Protein AF-A0A8X6S4G7-F1 (afdb_monomer)

Nearest PDB structures (foldseek):
  4ol8-assembly1_A  TM=7.071E-01  e=1.017E-16  Saccharomyces cerevisiae
  8r0s-assembly1_A  TM=6.940E-01  e=3.542E-16  Cauliflower mosaic virus
  7o0g-assembly1_A  TM=7.007E-01  e=1.367E-13  White-tufted-ear marmoset simian foamy virus
  7o0h-assembly1_A  TM=6.966E-01  e=3.201E-13  White-tufted-ear marmoset simian foamy virus
  7kse-assembly1_A  TM=6.256E-01  e=2.732E-10  Eastern chimpanzee simian foamy virus

Radius of gyration: 24.5 Å; Cα contacts (8 Å, |Δi|>4): 342; chains: 1; bounding box: 56×52×73 Å

Sequence (248 aa):
MCVDFRALNAVTKVPVFPMKDMQELIFIAGSAHWLTSIDLLKGYWQIKMDEESKPLTAFTTHNAVYQWKTMPFGLAGASGTFQREMNRILKSHSEYAQAYMDDVVIFSKTFEEHLELVLTELEKLGFSVRLDKCSFAAKKIKYLGHTIGGGKHGPDEDKILAIKRLIRPTTKKELKELLCEVTSLATPDANLPFQVHCDASDYGVGCCLTQQDTEGIYRPIAFASQNSMLRKRTGQASRKRPGQCYTG

Secondary structure (DSSP, 8-state):
-----HHHHHH-----PPPPPHHHHHHHHHT-SEEEEEEBTTGGGGSBPPTTTTGGG-EE-SS-EE--SB--TT-TTHHHHHHHHHHHHGGGGTTTEEEETTEEEEEESSHHHHHHHHHHHHHHH-S-B-GGG-EEEESSEEETTEEEETTEEEE-HHHHHHHHTPPPP-SHHHHHHHHHHH--PPPPPTTS-EEEEEEEETTEEEEEEEEE-TTS-EEEEEEEEEE--------------S------

Solvent-accessible surface area (backbone atoms only — not comparable to full-atom values): 15020 Å² total; per-residue (Å²): 140,88,66,89,37,66,73,57,41,75,74,51,85,61,75,89,58,89,74,79,58,68,65,59,54,48,52,61,51,7,58,21,46,31,33,26,40,44,34,42,50,64,48,55,58,73,41,71,42,54,78,86,56,21,70,78,53,49,48,77,55,102,86,51,76,47,58,44,68,30,37,61,80,68,49,77,44,44,62,42,54,48,37,51,53,50,51,62,70,36,58,89,40,58,90,40,34,50,70,57,70,56,43,33,41,39,39,29,79,48,71,71,62,39,52,54,53,52,54,53,45,59,69,67,64,78,63,62,66,34,70,93,72,37,44,74,81,28,51,62,47,78,53,98,72,24,34,30,25,67,62,38,68,43,69,30,64,67,60,53,47,52,59,73,66,55,73,82,61,89,45,76,66,53,44,52,56,48,56,74,74,66,68,78,62,43,83,83,57,91,90,54,72,77,44,76,53,71,51,76,53,100,60,28,40,40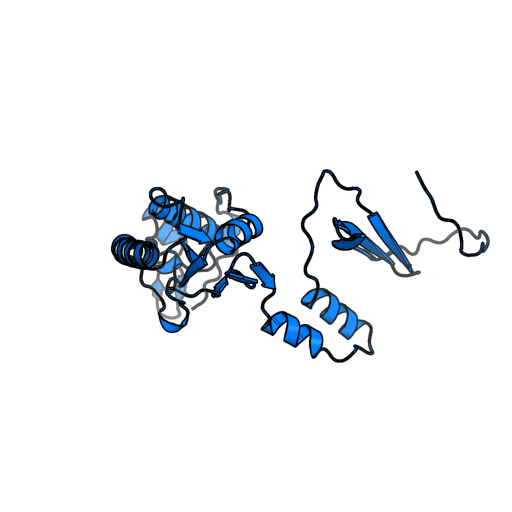,34,36,34,27,35,62,47,99,86,70,48,75,35,48,50,47,75,53,74,47,71,56,89,68,96,69,91,81,82,92,80,80,93,80,85,91,87,80,89,84,88,130

pLDDT: mean 75.44, std 15.95, range [28.52, 92.94]

Organism: Trichonephila clavipes (NCBI:txid2585209)

InterPro domains:
  IPR000477 Reverse transcriptase domain [PF00078] (2-148)
  IPR000477 Reverse transcriptase domain [PS50878] (1-148)
  IPR041577 Reverse transcriptase/retrotransposon-derived protein, RNase H-like domain [PF17919] (173-227)
  IPR043128 Reverse transcriptase/Diguanylate cyclase domain [G3DSA:3.30.70.270] (17-148)
  IPR043502 DNA/RNA polymerase superfamily [SSF56672] (1-227)
  IPR051320 Viral Replication and Maturation Polyprotein [PTHR33064] (1-180)

Foldseek 3Di:
DDDPCVVVQVPDDADDADAPDPVVVQQLQQQFQWKKKWFFDVQQQVAADDPVCFVVQWDDDPPDIDTRRTGDPPRPNRQRVSQVVVCVLCVVPVNAWDDRRRMIMGGHHDQVVQVVVVVVSVVSVPTHTDPVQIDGGDQWDQDPQWIGHPNDIGGPVVLVVVLVPDDDDPDPVSVVVSVVSNADADADDPVFDKDKDWDDDPFWIKIFIWTADPVRDTGTHDIDIDTPPDPDDDDDDDDDDDDDDDDD

Mean predicted aligned error: 15.62 Å

Structure (mmCIF, N/CA/C/O backbone):
data_AF-A0A8X6S4G7-F1
#
_entry.id   AF-A0A8X6S4G7-F1
#
loop_
_atom_site.group_PDB
_atom_site.id
_atom_site.type_symbol
_atom_site.label_atom_id
_atom_site.label_alt_id
_atom_site.label_comp_id
_atom_site.label_asym_id
_atom_site.label_entity_id
_atom_site.label_seq_id
_atom_site.pdbx_PDB_ins_code
_atom_site.Cartn_x
_atom_site.Cartn_y
_atom_site.Cartn_z
_atom_site.occupancy
_atom_site.B_iso_or_equiv
_atom_site.auth_seq_id
_atom_site.auth_comp_id
_atom_site.auth_asym_id
_atom_site.auth_atom_id
_atom_site.pdbx_PDB_model_num
ATOM 1 N N . MET A 1 1 ? 2.446 -11.699 -16.296 1.00 67.50 1 MET A N 1
ATOM 2 C CA . MET A 1 1 ? 3.811 -11.851 -16.841 1.00 67.50 1 MET A CA 1
ATOM 3 C C . MET A 1 1 ? 4.778 -11.399 -15.762 1.00 67.50 1 MET A C 1
ATOM 5 O O . MET A 1 1 ? 4.570 -10.316 -15.233 1.00 67.50 1 MET A O 1
ATOM 9 N N . CYS A 1 2 ? 5.742 -12.237 -15.384 1.00 76.62 2 CYS A N 1
ATOM 10 C CA . CYS A 1 2 ? 6.754 -11.924 -14.373 1.00 76.62 2 CYS A CA 1
ATOM 11 C C . CYS A 1 2 ? 8.115 -11.912 -15.073 1.00 76.62 2 CYS A C 1
ATOM 13 O O . CYS A 1 2 ? 8.442 -12.884 -15.752 1.00 76.62 2 CYS A O 1
ATOM 15 N N . VAL A 1 3 ? 8.852 -10.807 -14.969 1.00 85.19 3 VAL A N 1
ATOM 16 C CA . VAL A 1 3 ? 10.184 -10.650 -15.566 1.00 85.19 3 VAL A CA 1
ATOM 17 C C . VAL A 1 3 ? 11.213 -10.760 -14.447 1.00 85.19 3 VAL A C 1
ATOM 19 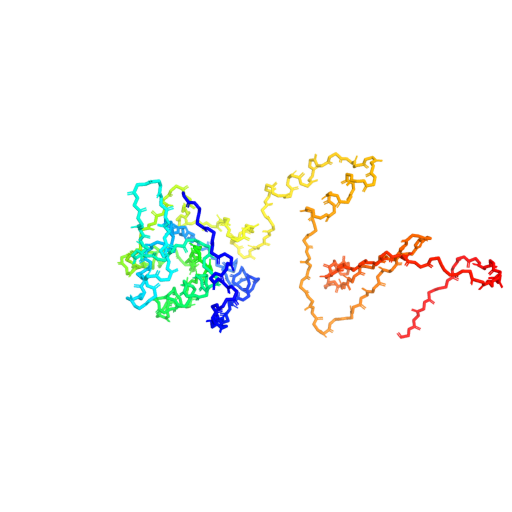O O . VAL A 1 3 ? 11.031 -10.180 -13.376 1.00 85.19 3 VAL A O 1
ATOM 22 N N . ASP A 1 4 ? 12.281 -11.521 -14.676 1.00 87.75 4 ASP A N 1
ATOM 23 C CA . ASP A 1 4 ? 13.338 -11.704 -13.685 1.00 87.75 4 ASP A CA 1
ATOM 24 C C . ASP A 1 4 ? 14.308 -10.517 -13.688 1.00 87.75 4 ASP A C 1
ATOM 26 O O . ASP A 1 4 ? 15.263 -10.466 -14.461 1.00 87.75 4 ASP A O 1
ATOM 30 N N . PHE A 1 5 ? 14.065 -9.560 -12.793 1.00 90.06 5 PHE A N 1
ATOM 31 C CA . PHE A 1 5 ? 14.923 -8.390 -12.612 1.00 90.06 5 PHE A CA 1
ATOM 32 C C . PHE A 1 5 ? 16.045 -8.595 -11.584 1.00 90.06 5 PHE A C 1
ATOM 34 O O . PHE A 1 5 ? 16.690 -7.621 -11.212 1.00 90.06 5 PHE A O 1
ATOM 41 N N . ARG A 1 6 ? 16.337 -9.818 -11.109 1.00 91.38 6 ARG A N 1
ATOM 42 C CA . ARG A 1 6 ? 17.358 -10.034 -10.057 1.00 91.38 6 ARG A CA 1
ATOM 43 C C . ARG A 1 6 ? 18.735 -9.478 -10.429 1.00 91.38 6 ARG A C 1
ATOM 45 O O . ARG A 1 6 ? 19.361 -8.816 -9.605 1.00 91.38 6 ARG A O 1
ATOM 52 N N . ALA A 1 7 ? 19.180 -9.701 -11.666 1.00 89.75 7 ALA A N 1
ATOM 53 C CA . ALA A 1 7 ? 20.464 -9.191 -12.154 1.00 89.75 7 ALA A CA 1
ATOM 54 C C . ALA A 1 7 ? 20.484 -7.655 -12.237 1.00 89.75 7 ALA A C 1
ATOM 56 O O . ALA A 1 7 ? 21.448 -7.025 -11.811 1.00 89.75 7 ALA A O 1
ATOM 57 N N . LEU A 1 8 ? 19.393 -7.051 -12.720 1.00 90.25 8 LEU A N 1
ATOM 58 C CA . LEU A 1 8 ? 19.242 -5.597 -12.782 1.00 90.25 8 LEU A CA 1
ATOM 59 C C . LEU A 1 8 ? 19.203 -4.981 -11.377 1.00 90.25 8 LEU A C 1
ATOM 61 O O . LEU A 1 8 ? 19.889 -3.999 -11.102 1.00 90.25 8 LEU A O 1
ATOM 65 N N . ASN A 1 9 ? 18.451 -5.586 -10.462 1.00 91.56 9 ASN A N 1
ATOM 66 C CA . ASN A 1 9 ? 18.321 -5.135 -9.081 1.00 91.56 9 ASN A CA 1
ATOM 67 C C . ASN A 1 9 ? 19.662 -5.148 -8.337 1.00 91.56 9 ASN A C 1
ATOM 69 O O . ASN A 1 9 ? 19.901 -4.256 -7.532 1.00 91.56 9 ASN A O 1
ATOM 73 N N . ALA A 1 10 ? 20.549 -6.105 -8.632 1.00 90.94 10 ALA A N 1
ATOM 74 C CA . ALA A 1 10 ? 21.867 -6.197 -8.001 1.00 90.94 10 ALA A CA 1
ATOM 75 C C . ALA A 1 10 ? 22.795 -5.015 -8.342 1.00 90.94 10 ALA A C 1
ATOM 77 O O . ALA A 1 10 ? 23.664 -4.670 -7.545 1.00 90.94 10 ALA A O 1
ATOM 78 N N . VAL A 1 11 ? 22.611 -4.390 -9.508 1.00 90.81 11 VAL A N 1
ATOM 79 C CA . VAL A 1 11 ? 23.405 -3.229 -9.953 1.00 90.81 11 VAL A CA 1
ATOM 80 C C . VAL A 1 11 ? 22.661 -1.900 -9.799 1.00 90.81 11 VAL A C 1
ATOM 82 O O . VAL A 1 11 ? 23.248 -0.831 -9.970 1.00 90.81 11 VAL A O 1
ATOM 85 N N . THR A 1 12 ? 21.368 -1.949 -9.471 1.00 88.75 12 THR A N 1
ATOM 86 C CA . THR A 1 12 ? 20.520 -0.764 -9.332 1.00 88.75 12 THR A CA 1
ATOM 87 C C . THR A 1 12 ? 20.813 -0.052 -8.018 1.00 88.75 12 THR A C 1
ATOM 89 O O . THR A 1 12 ? 20.696 -0.623 -6.935 1.00 88.75 12 THR A O 1
ATOM 92 N N . LYS A 1 13 ? 21.129 1.242 -8.099 1.00 87.00 13 LYS A N 1
ATOM 93 C CA . LYS A 1 13 ? 21.241 2.104 -6.919 1.00 87.00 13 LYS A CA 1
ATOM 94 C C . LYS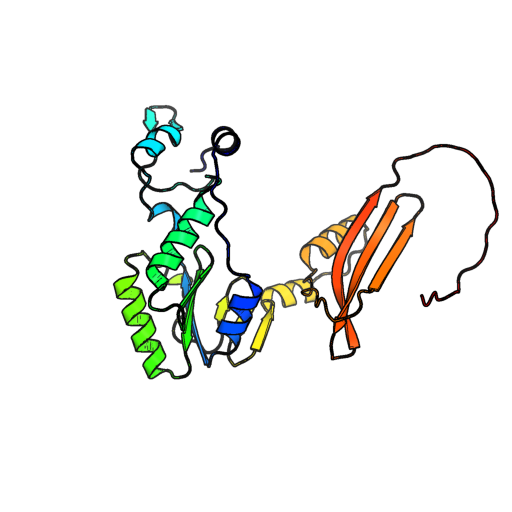 A 1 13 ? 19.845 2.520 -6.473 1.00 87.00 13 LYS A C 1
ATOM 96 O O . LYS A 1 13 ? 19.250 3.422 -7.057 1.00 87.00 13 LYS A O 1
ATOM 101 N N . VAL A 1 14 ? 19.319 1.850 -5.454 1.00 84.19 14 VAL A N 1
ATOM 102 C CA . VAL A 1 14 ? 17.991 2.161 -4.918 1.00 84.19 14 VAL A CA 1
ATOM 103 C C . VAL A 1 14 ? 18.097 3.332 -3.938 1.00 84.19 14 VAL A C 1
ATOM 105 O O . VAL A 1 14 ? 18.808 3.214 -2.938 1.00 84.19 14 VAL A O 1
ATOM 108 N N . PRO A 1 15 ? 17.417 4.465 -4.189 1.00 76.50 15 PRO A N 1
ATOM 109 C CA . PRO A 1 15 ? 17.359 5.539 -3.213 1.00 76.50 15 PRO A CA 1
ATOM 110 C C . PRO A 1 15 ? 16.575 5.070 -1.986 1.00 76.50 15 PRO A C 1
ATOM 112 O O . PRO A 1 15 ? 15.480 4.518 -2.107 1.00 76.50 15 PRO A O 1
ATOM 115 N N . VAL A 1 16 ? 17.129 5.311 -0.799 1.00 74.12 16 VAL A N 1
ATOM 116 C CA . VAL A 1 16 ? 16.430 5.034 0.457 1.00 74.12 16 VAL A CA 1
ATOM 117 C C . VAL A 1 16 ? 15.338 6.083 0.617 1.00 74.12 16 VAL A C 1
ATOM 119 O O . VAL A 1 16 ? 15.623 7.257 0.848 1.00 74.12 16 VAL A O 1
ATOM 122 N N . PHE A 1 17 ? 14.086 5.662 0.461 1.00 75.81 17 PHE A N 1
ATOM 123 C CA . PHE A 1 17 ? 12.937 6.497 0.771 1.00 75.81 17 PHE A CA 1
ATOM 124 C C . PHE A 1 17 ? 12.380 6.091 2.140 1.00 75.81 17 PHE A C 1
ATOM 126 O O . PHE A 1 17 ? 12.062 4.912 2.321 1.00 75.81 17 PHE A O 1
ATOM 133 N N . PRO A 1 18 ? 12.271 7.017 3.110 1.00 73.06 18 PRO A N 1
ATOM 134 C CA . PRO A 1 18 ? 11.715 6.695 4.414 1.00 73.06 18 PRO A CA 1
ATOM 135 C C . PRO A 1 18 ? 10.231 6.362 4.256 1.00 73.06 18 PRO A C 1
ATOM 137 O O . PRO A 1 18 ? 9.427 7.189 3.821 1.00 73.06 18 PRO A O 1
ATOM 140 N N . MET A 1 19 ? 9.874 5.128 4.590 1.00 71.62 19 MET A N 1
ATOM 141 C CA . MET A 1 19 ? 8.479 4.727 4.712 1.00 71.62 19 MET A CA 1
ATOM 142 C C . MET A 1 19 ? 7.985 5.127 6.097 1.00 71.62 19 MET A C 1
ATOM 144 O O . MET A 1 19 ? 8.726 5.020 7.074 1.00 71.62 19 MET A O 1
ATOM 148 N N . LYS A 1 20 ? 6.741 5.602 6.173 1.00 71.75 20 LYS A N 1
ATOM 149 C CA . LYS A 1 20 ? 6.089 5.822 7.464 1.00 71.75 20 LYS A CA 1
ATOM 150 C C . LYS A 1 20 ? 5.935 4.488 8.183 1.00 71.75 20 LYS A C 1
ATOM 152 O O . LYS A 1 20 ? 5.736 3.455 7.534 1.00 71.75 20 LYS A O 1
ATOM 157 N N . ASP A 1 21 ? 6.026 4.527 9.505 1.00 80.12 21 ASP A N 1
ATOM 158 C CA . ASP A 1 21 ? 5.800 3.339 10.308 1.00 80.12 21 ASP A CA 1
ATOM 159 C C . ASP A 1 21 ? 4.337 2.893 10.179 1.00 80.12 21 ASP A C 1
ATOM 161 O O . ASP A 1 21 ? 3.404 3.693 10.274 1.00 80.12 21 ASP A O 1
ATOM 165 N N . MET A 1 22 ? 4.136 1.601 9.920 1.00 80.19 22 MET A N 1
ATOM 166 C CA . MET A 1 22 ? 2.805 1.034 9.714 1.00 80.19 22 MET A CA 1
ATOM 167 C C . MET A 1 22 ? 1.916 1.215 10.951 1.00 80.19 22 MET A C 1
ATOM 169 O O . MET A 1 22 ? 0.721 1.474 10.806 1.00 80.19 22 MET A O 1
ATOM 173 N N . GLN A 1 23 ? 2.472 1.085 12.157 1.00 79.00 23 GLN A N 1
ATOM 174 C CA . GLN A 1 23 ? 1.697 1.210 13.385 1.00 79.00 23 GLN A CA 1
ATOM 175 C C . GLN A 1 23 ? 1.274 2.648 13.640 1.00 79.00 23 GLN A C 1
ATOM 177 O O . GLN A 1 23 ? 0.143 2.876 14.060 1.00 79.00 23 GLN A O 1
ATOM 182 N N . GLU A 1 24 ? 2.136 3.615 13.333 1.00 81.19 24 GLU A N 1
ATOM 183 C CA . GLU A 1 24 ? 1.789 5.033 13.419 1.00 81.19 24 GLU A CA 1
ATOM 184 C C . GLU A 1 24 ? 0.597 5.366 12.505 1.00 81.19 24 GLU A C 1
ATOM 186 O O . GLU A 1 24 ? -0.375 5.981 12.949 1.00 81.19 24 GLU A O 1
ATOM 191 N N . LEU A 1 25 ? 0.612 4.879 11.257 1.00 82.62 25 LEU A N 1
ATOM 192 C CA . LEU A 1 25 ? -0.506 5.046 10.318 1.00 82.62 25 LEU A CA 1
ATOM 193 C C . LEU A 1 25 ? -1.803 4.429 10.861 1.00 82.62 25 LEU A C 1
ATOM 195 O O . LEU A 1 25 ? -2.865 5.051 10.812 1.00 82.62 25 LEU A O 1
ATOM 199 N N . ILE A 1 26 ? -1.715 3.207 11.395 1.00 82.06 26 ILE A N 1
ATOM 200 C CA . ILE A 1 26 ? -2.848 2.490 11.995 1.00 82.06 26 ILE A CA 1
ATOM 201 C C . ILE A 1 26 ? -3.393 3.239 13.211 1.00 82.06 26 ILE A C 1
ATOM 203 O O . ILE A 1 26 ? -4.608 3.301 13.388 1.00 82.06 26 ILE A O 1
ATOM 207 N N . PHE A 1 27 ? -2.523 3.808 14.043 1.00 80.62 27 PHE A N 1
ATOM 208 C CA . PHE A 1 27 ? -2.912 4.541 15.241 1.00 80.62 27 PHE A CA 1
ATOM 209 C C . PHE A 1 27 ? -3.651 5.834 14.889 1.00 80.62 27 PHE A C 1
ATOM 211 O O . PHE A 1 27 ? -4.748 6.076 15.399 1.00 80.62 27 PHE A O 1
ATOM 218 N N . ILE A 1 28 ? -3.092 6.625 13.967 1.00 81.94 28 ILE A N 1
ATOM 219 C CA . ILE A 1 28 ? -3.702 7.877 13.509 1.00 81.94 28 ILE A CA 1
ATOM 220 C C . ILE A 1 28 ? -5.065 7.584 12.873 1.00 81.94 28 ILE A C 1
ATOM 222 O O . ILE A 1 28 ? -6.077 8.130 13.317 1.00 81.94 28 ILE A O 1
ATOM 226 N N . ALA A 1 29 ? -5.119 6.667 11.903 1.00 82.88 29 ALA A N 1
ATOM 227 C CA . ALA A 1 29 ? -6.365 6.318 11.225 1.00 82.88 29 ALA A CA 1
ATOM 228 C C . ALA A 1 29 ? -7.378 5.652 12.177 1.00 82.88 29 ALA A C 1
ATOM 230 O O . ALA A 1 29 ? -8.569 5.942 12.129 1.00 82.88 29 ALA A O 1
ATOM 231 N N . GLY A 1 30 ? -6.928 4.799 13.098 1.00 79.56 30 GLY A N 1
ATOM 232 C CA . GLY A 1 30 ? -7.791 4.101 14.055 1.00 79.56 30 GLY A CA 1
ATOM 233 C C . GLY A 1 30 ? -8.514 5.023 15.041 1.00 79.56 30 GLY A C 1
ATOM 234 O O . GLY A 1 30 ? -9.564 4.644 15.563 1.00 79.56 30 GLY A O 1
ATOM 235 N N . SER A 1 31 ? -7.994 6.234 15.271 1.00 76.75 31 SER A N 1
ATOM 236 C CA . SER A 1 31 ? -8.627 7.250 16.124 1.00 76.75 31 SER A CA 1
ATOM 237 C C . SER A 1 31 ? -9.844 7.932 15.480 1.00 76.75 31 SER A C 1
ATOM 239 O O . SER A 1 31 ? -10.651 8.551 16.179 1.00 76.75 31 SER A O 1
ATOM 241 N N . ALA A 1 32 ? -10.009 7.803 14.162 1.00 81.56 32 ALA A N 1
ATOM 242 C CA . ALA A 1 32 ? -11.067 8.468 13.417 1.00 81.56 32 ALA A CA 1
ATOM 243 C C . ALA A 1 32 ? -12.434 7.771 13.534 1.00 81.56 32 ALA A C 1
ATOM 245 O O . ALA A 1 32 ? -12.547 6.582 13.854 1.00 81.56 32 ALA A O 1
ATOM 246 N N . HIS A 1 33 ? -13.492 8.542 13.263 1.00 82.25 33 HIS A N 1
ATOM 247 C CA . HIS A 1 33 ? -14.879 8.068 13.307 1.00 82.25 33 HIS A CA 1
ATOM 248 C C . HIS A 1 33 ? -15.345 7.510 11.961 1.00 82.25 33 HIS A C 1
ATOM 250 O O . HIS A 1 33 ? -16.085 6.523 11.929 1.00 82.25 33 HIS A O 1
ATOM 256 N N . TRP A 1 34 ? -14.894 8.129 10.869 1.00 89.62 34 TRP A N 1
ATOM 257 C CA . TRP A 1 34 ? -15.207 7.726 9.506 1.00 89.62 34 TRP A CA 1
ATOM 258 C C . TRP A 1 34 ? -13.930 7.433 8.744 1.00 89.62 34 TRP A C 1
ATOM 260 O O . TRP A 1 34 ? -12.948 8.169 8.834 1.00 89.62 34 TRP A O 1
ATOM 270 N N . LEU A 1 35 ? -13.951 6.314 8.030 1.00 91.06 35 LEU A N 1
ATOM 271 C CA . LEU A 1 35 ? -12.800 5.756 7.351 1.00 91.06 35 LEU A CA 1
ATOM 272 C C . LEU A 1 35 ? -13.156 5.383 5.921 1.00 91.06 35 LEU A C 1
ATOM 274 O O . LEU A 1 35 ? -14.251 4.908 5.608 1.00 91.06 35 LEU A O 1
ATOM 278 N N . THR A 1 36 ? -12.202 5.583 5.026 1.00 91.88 36 THR A N 1
ATOM 279 C CA . THR A 1 36 ? -12.267 5.102 3.654 1.00 91.88 36 THR A CA 1
ATOM 280 C C . THR A 1 36 ? -10.931 4.523 3.260 1.00 91.88 36 THR A C 1
ATOM 282 O O . THR A 1 36 ? -9.906 5.170 3.428 1.00 91.88 36 THR A O 1
ATOM 285 N N . SER A 1 37 ? -10.957 3.294 2.760 1.00 90.69 37 SER A N 1
ATOM 286 C CA . SER A 1 37 ? -9.802 2.632 2.169 1.00 90.69 37 SER A CA 1
ATOM 287 C C . SER A 1 37 ? -9.999 2.580 0.663 1.00 90.69 37 SER A C 1
ATOM 289 O O . SER A 1 37 ? -11.054 2.162 0.178 1.00 90.69 37 SER A O 1
ATOM 291 N N . ILE A 1 38 ? -8.972 3.024 -0.050 1.00 89.12 38 ILE A N 1
ATOM 292 C CA . ILE A 1 38 ? -8.891 3.047 -1.501 1.00 89.12 38 ILE A CA 1
ATOM 293 C C . ILE A 1 38 ? -7.734 2.127 -1.903 1.00 89.12 38 ILE A C 1
ATOM 295 O O . ILE A 1 38 ? -6.588 2.376 -1.535 1.00 89.12 38 ILE A O 1
ATOM 299 N N . ASP A 1 39 ? -8.047 1.078 -2.665 1.00 86.38 39 ASP A N 1
ATOM 300 C CA . ASP A 1 39 ? -7.072 0.169 -3.286 1.00 86.38 39 ASP A CA 1
ATOM 301 C C . ASP A 1 39 ? -6.797 0.645 -4.715 1.00 86.38 39 ASP A C 1
ATOM 303 O O . ASP A 1 39 ? -7.710 0.752 -5.545 1.00 86.38 39 ASP A O 1
ATOM 307 N N . LEU A 1 40 ? -5.537 0.945 -5.023 1.00 82.50 40 LEU A N 1
ATOM 308 C CA . LEU A 1 40 ? -5.143 1.369 -6.364 1.00 82.50 40 LEU A CA 1
ATOM 309 C C . LEU A 1 40 ? -5.025 0.164 -7.311 1.00 82.50 40 LEU A C 1
ATOM 311 O O . LEU A 1 40 ? -4.377 -0.850 -7.034 1.00 82.50 40 LEU A O 1
ATOM 315 N N . LEU A 1 41 ? -5.615 0.272 -8.504 1.00 78.06 41 LEU A N 1
ATOM 316 C CA . LEU A 1 41 ? -5.553 -0.793 -9.497 1.00 78.06 41 LEU A CA 1
ATOM 317 C C . LEU A 1 41 ? -4.159 -0.834 -10.134 1.00 78.06 41 LEU A C 1
ATOM 319 O O . LEU A 1 41 ? -3.816 0.020 -10.947 1.00 78.06 41 LEU A O 1
ATOM 323 N N . LYS A 1 42 ? -3.370 -1.871 -9.824 1.00 72.62 42 LYS A N 1
ATOM 324 C CA . LYS A 1 42 ? -2.023 -2.066 -10.397 1.00 72.62 42 LYS A CA 1
ATOM 325 C C . LYS A 1 42 ? -1.160 -0.798 -10.249 1.00 72.62 42 LYS A C 1
ATOM 327 O O . LYS A 1 42 ? -0.618 -0.324 -11.246 1.00 72.62 42 LYS A O 1
ATOM 332 N N . GLY A 1 43 ? -1.063 -0.251 -9.032 1.00 72.06 43 GLY A N 1
ATOM 333 C CA . GLY A 1 43 ? -0.490 1.074 -8.754 1.00 72.06 43 GLY A CA 1
ATOM 334 C C . GLY A 1 43 ? 0.821 1.356 -9.490 1.00 72.06 43 GLY A C 1
ATOM 335 O O . GLY A 1 43 ? 0.920 2.338 -10.227 1.00 72.06 43 GLY A O 1
ATOM 336 N N . TYR A 1 44 ? 1.783 0.433 -9.428 1.00 78.81 44 TYR A N 1
ATOM 337 C CA . TYR A 1 44 ? 3.069 0.562 -10.128 1.00 78.81 44 TYR A CA 1
ATOM 338 C C . TYR A 1 44 ? 2.943 0.866 -11.631 1.00 78.81 44 TYR A C 1
ATOM 340 O O . TYR A 1 44 ? 3.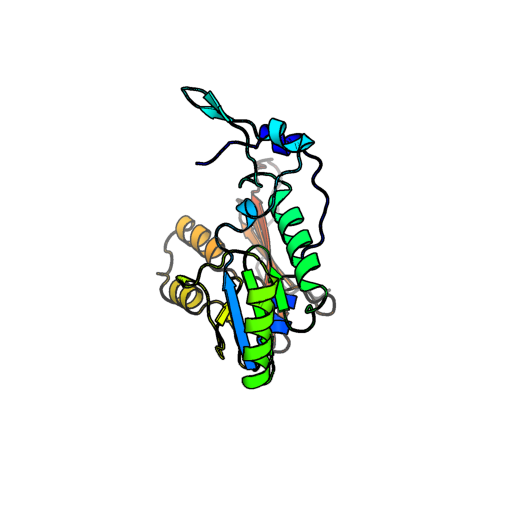669 1.708 -12.154 1.00 78.81 44 TYR A O 1
ATOM 348 N N . TRP A 1 45 ? 1.985 0.255 -12.335 1.00 82.81 45 TRP A N 1
ATOM 349 C CA . TRP A 1 45 ? 1.823 0.427 -13.785 1.00 82.81 45 TRP A CA 1
ATOM 350 C C . TRP A 1 45 ? 1.289 1.802 -14.181 1.00 82.81 45 TRP A C 1
ATOM 352 O O . TRP A 1 45 ? 1.260 2.112 -15.371 1.00 82.81 45 TRP A O 1
ATOM 362 N N . GLN A 1 46 ? 0.854 2.610 -13.219 1.00 81.19 46 GLN A N 1
ATOM 363 C CA . GLN A 1 46 ? 0.360 3.961 -13.462 1.00 81.19 46 GLN A CA 1
ATOM 364 C C . GLN A 1 46 ? 1.502 4.992 -13.454 1.00 81.19 46 GLN A C 1
ATOM 366 O O . GLN A 1 46 ? 1.368 6.072 -14.028 1.00 81.19 46 GLN A O 1
ATOM 371 N N . ILE A 1 47 ? 2.664 4.640 -12.889 1.00 85.75 47 ILE A N 1
ATOM 372 C CA . ILE A 1 47 ? 3.861 5.484 -12.909 1.00 85.75 47 ILE A CA 1
ATOM 373 C C . ILE A 1 47 ? 4.638 5.238 -14.204 1.00 85.75 47 ILE A C 1
ATOM 375 O O . ILE A 1 47 ? 5.025 4.110 -14.523 1.00 85.75 47 ILE A O 1
ATOM 379 N N . LYS A 1 48 ? 4.875 6.308 -14.967 1.00 89.31 48 LYS A N 1
ATOM 380 C CA . LYS A 1 48 ? 5.675 6.254 -16.197 1.00 89.31 48 LYS A CA 1
ATOM 381 C C . LYS A 1 48 ? 7.134 5.948 -15.869 1.00 89.31 48 LYS A C 1
ATOM 383 O O . LYS A 1 48 ? 7.691 6.508 -14.930 1.00 89.31 48 LYS A O 1
ATOM 388 N N . MET A 1 49 ? 7.745 5.079 -16.671 1.00 91.44 49 MET A N 1
ATOM 389 C CA . MET A 1 49 ? 9.186 4.861 -16.602 1.00 91.44 49 MET A CA 1
ATOM 390 C C . MET A 1 49 ? 9.914 6.068 -17.178 1.00 91.44 49 MET A C 1
ATOM 392 O O . MET A 1 49 ? 9.525 6.588 -18.226 1.00 91.44 49 MET A O 1
ATOM 396 N N . ASP A 1 50 ? 10.989 6.453 -16.503 1.00 90.19 50 ASP A N 1
ATOM 397 C CA . ASP A 1 50 ? 11.971 7.394 -17.021 1.00 90.19 50 ASP A CA 1
ATOM 398 C C . ASP A 1 50 ? 12.548 6.901 -18.362 1.00 90.19 50 ASP A C 1
ATOM 400 O O . ASP A 1 50 ? 12.821 5.707 -18.508 1.00 90.19 50 ASP A O 1
ATOM 404 N N . GLU A 1 51 ? 12.700 7.800 -19.341 1.00 90.81 51 GLU A N 1
ATOM 405 C CA . GLU A 1 51 ? 13.063 7.447 -20.724 1.00 90.81 51 GLU A CA 1
ATOM 406 C C . GLU A 1 51 ? 14.421 6.737 -20.815 1.00 90.81 51 GLU A C 1
ATOM 408 O O . GLU A 1 51 ? 14.545 5.769 -21.567 1.00 90.81 51 GLU A O 1
ATOM 413 N N . GLU A 1 52 ? 15.405 7.152 -20.012 1.00 91.62 52 GLU A N 1
ATOM 414 C CA . GLU A 1 52 ? 16.740 6.538 -19.982 1.00 91.62 52 GLU A CA 1
ATOM 415 C C . GLU A 1 52 ? 16.714 5.157 -19.320 1.00 91.62 52 GLU A C 1
ATOM 417 O O . GLU A 1 52 ? 17.497 4.267 -19.657 1.00 91.62 52 GLU A O 1
ATOM 422 N N . SER A 1 53 ? 15.767 4.949 -18.405 1.00 89.88 53 SER A N 1
ATOM 423 C CA . S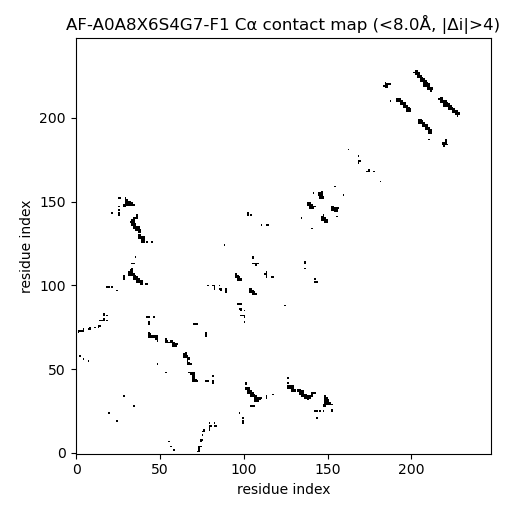ER A 1 53 ? 15.607 3.703 -17.659 1.00 89.88 53 S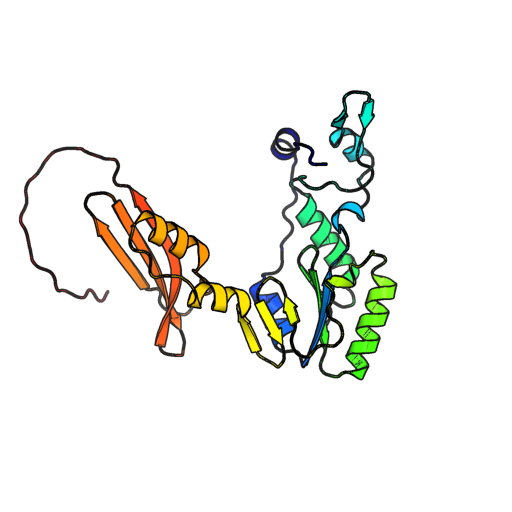ER A CA 1
ATOM 424 C C . SER A 1 53 ? 14.759 2.652 -18.390 1.00 89.88 53 SER A C 1
ATOM 426 O O . SER A 1 53 ? 14.805 1.473 -18.031 1.00 89.88 53 SER A O 1
ATOM 428 N N . LYS A 1 54 ? 13.990 3.020 -19.428 1.00 92.75 54 LYS A N 1
ATOM 429 C CA . LYS A 1 54 ? 13.144 2.067 -20.179 1.00 92.75 54 LYS A CA 1
ATOM 430 C C . LYS A 1 54 ? 13.931 0.910 -20.804 1.00 92.75 54 LYS A C 1
ATOM 432 O O . LYS A 1 54 ? 13.500 -0.229 -20.603 1.00 92.75 54 LYS A O 1
ATOM 437 N N . PRO A 1 55 ? 15.064 1.123 -21.503 1.00 92.06 55 PRO A N 1
ATOM 438 C CA . PRO A 1 55 ? 15.813 0.029 -22.125 1.00 92.06 55 PRO A CA 1
ATOM 439 C C . PRO A 1 55 ? 16.349 -0.987 -21.108 1.00 92.06 55 PRO A C 1
ATOM 441 O O . PRO A 1 55 ? 16.460 -2.167 -21.423 1.00 92.06 55 PRO A O 1
ATOM 444 N N . LEU A 1 56 ? 16.613 -0.562 -19.866 1.00 90.31 56 LEU A N 1
ATOM 445 C CA . LEU A 1 56 ? 17.058 -1.451 -18.785 1.00 90.31 56 LEU A CA 1
ATOM 446 C C . LEU A 1 56 ? 15.974 -2.452 -18.371 1.00 90.31 56 LEU A C 1
ATOM 448 O O . LEU A 1 56 ? 16.277 -3.523 -17.855 1.00 90.31 56 LEU A O 1
ATOM 452 N N . THR A 1 57 ? 14.708 -2.119 -18.621 1.00 91.88 57 THR A N 1
ATOM 453 C CA . THR A 1 57 ? 13.564 -2.998 -18.347 1.00 91.88 57 THR A CA 1
ATOM 454 C C . THR A 1 57 ? 13.217 -3.917 -19.519 1.00 91.88 57 THR A C 1
ATOM 456 O O . THR A 1 57 ? 12.152 -4.540 -19.515 1.00 91.88 57 THR A O 1
ATOM 459 N N . ALA A 1 58 ? 14.073 -3.989 -20.542 1.00 91.81 58 ALA A N 1
ATOM 460 C CA . ALA A 1 58 ? 13.826 -4.826 -21.703 1.00 91.81 58 ALA A CA 1
ATOM 461 C C . ALA A 1 58 ? 13.757 -6.315 -21.330 1.00 91.81 58 ALA A C 1
ATOM 463 O O . ALA A 1 58 ? 14.530 -6.818 -20.516 1.00 91.81 58 ALA A O 1
ATOM 464 N N . PHE A 1 59 ? 12.827 -7.031 -21.951 1.00 90.88 59 PHE A N 1
ATOM 465 C CA . PHE A 1 59 ? 12.664 -8.469 -21.816 1.00 90.88 59 PHE A CA 1
ATOM 466 C C . PHE A 1 59 ? 12.417 -9.104 -23.180 1.00 90.88 59 PHE A C 1
ATOM 468 O O . PHE A 1 59 ? 11.751 -8.542 -24.054 1.00 90.88 59 PHE A O 1
ATOM 475 N N . THR A 1 60 ? 12.947 -10.309 -23.352 1.00 91.00 60 THR A N 1
ATOM 476 C CA . THR A 1 60 ? 12.831 -11.067 -24.596 1.00 91.00 60 THR A CA 1
ATOM 477 C C . THR A 1 60 ? 11.691 -12.068 -24.495 1.00 91.00 60 THR A C 1
ATOM 479 O O . THR A 1 60 ? 11.539 -12.779 -23.503 1.00 91.00 60 THR A O 1
ATOM 482 N N . THR A 1 61 ? 10.887 -12.134 -25.545 1.00 89.25 61 THR A N 1
ATOM 483 C CA . THR A 1 61 ? 9.894 -13.184 -25.782 1.00 89.25 61 THR A CA 1
ATOM 484 C C . THR A 1 61 ? 10.347 -14.040 -26.966 1.00 89.25 61 THR A C 1
ATOM 486 O O . THR A 1 61 ? 11.295 -13.683 -27.659 1.00 89.25 61 THR A O 1
ATOM 489 N N . HIS A 1 62 ? 9.657 -15.150 -27.237 1.00 89.75 62 HIS A N 1
ATOM 490 C CA . HIS A 1 62 ? 9.977 -16.053 -28.352 1.00 89.75 62 HIS A CA 1
ATOM 491 C C . HIS A 1 62 ? 10.033 -15.369 -29.734 1.00 89.75 62 HIS A C 1
ATOM 493 O O . HIS A 1 62 ? 10.729 -15.870 -30.609 1.00 89.75 62 HIS A O 1
ATOM 499 N N . ASN A 1 63 ? 9.357 -14.224 -29.914 1.00 90.38 63 ASN A N 1
ATOM 500 C CA . ASN A 1 63 ? 9.254 -13.543 -31.210 1.00 90.38 63 ASN A CA 1
ATOM 501 C C . ASN A 1 63 ? 9.801 -12.106 -31.236 1.00 90.38 63 ASN A C 1
ATOM 503 O O . ASN A 1 63 ? 9.960 -11.552 -32.320 1.00 90.38 63 ASN A O 1
ATOM 507 N N . ALA A 1 64 ? 10.042 -11.466 -30.086 1.00 92.25 64 ALA A N 1
ATOM 508 C CA . ALA A 1 64 ? 10.470 -10.064 -30.038 1.00 92.25 64 ALA A CA 1
ATOM 509 C C . ALA A 1 64 ? 11.034 -9.653 -28.671 1.00 92.25 64 ALA A C 1
ATOM 511 O O . ALA A 1 64 ? 10.756 -10.288 -27.648 1.00 92.25 64 ALA A O 1
ATOM 512 N N . VAL A 1 65 ? 11.774 -8.542 -28.656 1.00 92.31 65 VAL A N 1
ATOM 513 C CA . VAL A 1 65 ? 12.206 -7.840 -27.441 1.00 92.31 65 VAL A CA 1
ATOM 514 C C . VAL A 1 65 ? 11.252 -6.681 -27.175 1.00 92.31 65 VAL A C 1
ATOM 516 O O . VAL A 1 65 ? 10.973 -5.878 -28.064 1.00 92.31 65 VAL A O 1
ATOM 519 N N . TYR A 1 66 ? 10.760 -6.593 -25.946 1.00 92.94 66 TYR A N 1
ATOM 520 C CA . TYR A 1 66 ? 9.874 -5.530 -25.487 1.00 92.94 66 TYR A CA 1
ATOM 521 C C . TYR A 1 66 ? 10.513 -4.797 -24.317 1.00 92.94 66 TYR A C 1
ATOM 523 O O . TYR A 1 66 ? 11.308 -5.372 -23.587 1.00 92.94 66 TYR A O 1
ATOM 531 N N . GLN A 1 67 ? 10.131 -3.543 -24.103 1.00 92.38 67 GLN A N 1
ATOM 532 C CA . GLN A 1 67 ? 10.531 -2.759 -22.935 1.00 92.38 67 GLN A CA 1
ATOM 533 C C . GLN A 1 67 ? 9.300 -2.182 -22.245 1.00 92.38 67 GLN A C 1
ATOM 535 O O . GLN A 1 67 ? 8.276 -1.925 -22.890 1.00 92.38 67 GLN A O 1
ATOM 540 N N . TRP A 1 68 ? 9.394 -1.950 -20.939 1.00 92.44 68 TRP A N 1
ATOM 541 C CA . TRP A 1 68 ? 8.289 -1.374 -20.190 1.00 92.44 68 TRP A CA 1
ATOM 542 C C . TRP A 1 68 ? 8.203 0.140 -20.402 1.00 92.44 68 TRP A C 1
ATOM 544 O O . TRP A 1 68 ? 9.200 0.856 -20.380 1.00 92.44 68 TRP A O 1
ATOM 554 N N . LYS A 1 69 ? 6.981 0.642 -20.612 1.00 91.75 69 LYS A N 1
ATOM 555 C CA . LYS A 1 69 ? 6.689 2.089 -20.671 1.00 91.75 69 LYS A CA 1
ATOM 556 C C . LYS A 1 69 ? 6.311 2.663 -19.303 1.00 91.75 69 LYS A C 1
ATOM 558 O O . LYS A 1 69 ? 6.438 3.864 -19.081 1.00 91.75 69 LYS A O 1
ATOM 563 N N . THR A 1 70 ? 5.837 1.804 -18.412 1.00 90.88 70 THR A N 1
ATOM 564 C CA . THR A 1 70 ? 5.411 2.114 -17.048 1.00 90.88 70 THR A CA 1
ATOM 565 C C . THR A 1 70 ? 6.067 1.143 -16.085 1.00 90.88 70 THR A C 1
ATOM 567 O O . THR A 1 70 ? 6.568 0.106 -16.512 1.00 90.88 70 THR A O 1
ATOM 570 N N . MET A 1 71 ? 6.146 1.502 -14.810 1.00 90.50 71 MET A N 1
ATOM 571 C CA . MET A 1 71 ? 6.997 0.806 -13.855 1.00 90.50 71 MET A CA 1
ATOM 572 C C . MET A 1 71 ? 6.524 -0.642 -13.624 1.00 90.50 71 MET A C 1
ATOM 574 O O . MET A 1 71 ? 5.418 -0.854 -13.116 1.00 90.50 71 MET A O 1
ATOM 578 N N . PRO A 1 72 ? 7.324 -1.661 -14.000 1.00 89.69 72 PRO A N 1
ATOM 579 C CA . PRO A 1 72 ? 6.950 -3.051 -13.800 1.00 89.69 72 PRO A CA 1
ATOM 580 C C . PRO A 1 72 ? 7.152 -3.496 -12.352 1.00 89.69 72 PRO A C 1
ATOM 582 O O . PRO A 1 72 ? 7.981 -2.969 -11.609 1.00 89.69 72 PRO A O 1
ATOM 585 N N . PHE A 1 73 ? 6.428 -4.549 -11.980 1.00 85.81 73 PHE A N 1
ATOM 586 C CA . PHE A 1 73 ? 6.681 -5.263 -10.733 1.00 85.81 73 PHE A CA 1
ATOM 587 C C . PHE A 1 73 ? 8.061 -5.929 -10.759 1.00 85.81 73 PHE A C 1
ATOM 589 O O . PHE A 1 73 ? 8.505 -6.416 -11.799 1.00 85.81 73 PHE A O 1
ATOM 596 N N . GLY A 1 74 ? 8.704 -6.001 -9.592 1.00 86.38 74 GLY A N 1
ATOM 597 C CA . GLY A 1 74 ? 9.973 -6.707 -9.402 1.00 86.38 74 GLY A CA 1
ATOM 598 C C . GLY A 1 74 ? 11.221 -5.828 -9.471 1.00 86.38 74 GLY A C 1
ATOM 599 O O . GLY A 1 74 ? 12.300 -6.330 -9.168 1.00 86.38 74 GLY A O 1
ATOM 600 N N . LEU A 1 75 ? 11.106 -4.538 -9.805 1.00 89.31 75 LEU A N 1
ATOM 601 C CA . LEU A 1 75 ? 12.221 -3.594 -9.673 1.00 89.31 75 LEU A CA 1
ATOM 602 C C . LEU A 1 75 ? 12.452 -3.234 -8.201 1.00 89.31 75 LEU A C 1
ATOM 604 O O . LEU A 1 75 ? 11.513 -2.881 -7.490 1.00 89.31 75 LEU A O 1
ATOM 608 N N . ALA A 1 76 ? 13.709 -3.254 -7.757 1.00 86.12 76 ALA A N 1
ATOM 609 C CA . ALA A 1 76 ? 14.067 -3.020 -6.357 1.00 86.12 76 ALA A CA 1
ATOM 610 C C . ALA A 1 76 ? 13.684 -1.618 -5.840 1.00 86.12 76 ALA A C 1
ATOM 612 O O . ALA A 1 76 ? 13.404 -1.456 -4.657 1.00 86.12 76 ALA A O 1
ATOM 613 N N . GLY A 1 77 ? 13.636 -0.609 -6.716 1.00 85.00 77 GLY A N 1
ATOM 614 C CA . GLY A 1 77 ? 13.236 0.758 -6.358 1.00 85.00 77 GLY A CA 1
ATOM 615 C C . GLY A 1 77 ? 11.740 1.053 -6.471 1.00 85.00 77 GLY A C 1
ATOM 616 O O . GLY A 1 77 ? 11.323 2.154 -6.115 1.00 85.00 77 GLY A O 1
ATOM 617 N N . ALA A 1 78 ? 10.925 0.107 -6.949 1.00 86.25 78 ALA A N 1
ATOM 618 C CA . ALA A 1 78 ? 9.553 0.402 -7.350 1.00 86.25 78 ALA A CA 1
ATOM 619 C C . ALA A 1 78 ? 8.684 0.923 -6.198 1.00 86.25 78 ALA A C 1
ATOM 621 O O . ALA A 1 78 ? 8.030 1.953 -6.338 1.00 86.25 78 ALA A O 1
ATOM 622 N N . SER A 1 79 ? 8.703 0.249 -5.044 1.00 83.19 79 SER A N 1
ATOM 623 C CA . SER A 1 79 ? 7.887 0.623 -3.877 1.00 83.19 79 SER A CA 1
ATOM 624 C C . SER A 1 79 ? 8.297 1.969 -3.286 1.00 83.19 79 SER A C 1
ATOM 626 O O . SER A 1 79 ? 7.435 2.767 -2.931 1.00 83.19 79 SER A O 1
ATOM 628 N N . GLY A 1 80 ? 9.600 2.266 -3.250 1.00 86.31 80 GLY A N 1
ATOM 629 C CA . GLY A 1 80 ? 10.102 3.557 -2.775 1.00 86.31 80 GLY A CA 1
ATOM 630 C C . GLY A 1 80 ? 9.701 4.710 -3.697 1.00 86.31 80 GLY A C 1
ATOM 631 O O . GLY A 1 80 ? 9.226 5.744 -3.230 1.00 86.31 80 GLY A O 1
ATOM 632 N N . THR A 1 81 ? 9.832 4.524 -5.015 1.00 87.12 81 THR A N 1
ATOM 633 C CA . THR A 1 81 ? 9.371 5.509 -6.004 1.00 87.12 81 THR A CA 1
ATOM 634 C C . THR A 1 81 ? 7.861 5.705 -5.931 1.00 87.12 81 THR A C 1
ATOM 636 O O . THR A 1 81 ? 7.406 6.846 -5.931 1.00 87.12 81 THR A O 1
ATOM 639 N N . PHE A 1 82 ? 7.093 4.621 -5.804 1.00 85.56 82 PHE A N 1
ATOM 640 C CA . PHE A 1 82 ? 5.641 4.691 -5.675 1.00 85.56 82 PHE A CA 1
ATOM 641 C C . PHE A 1 82 ? 5.216 5.483 -4.435 1.00 85.56 82 PHE A C 1
ATOM 643 O O . PHE A 1 82 ? 4.472 6.455 -4.545 1.00 85.56 82 PHE A O 1
ATOM 650 N N . GLN A 1 83 ? 5.773 5.143 -3.269 1.00 85.50 83 GLN A N 1
ATOM 651 C CA . GLN A 1 83 ? 5.489 5.848 -2.020 1.00 85.50 83 GLN A CA 1
ATOM 652 C C . GLN A 1 83 ? 5.850 7.337 -2.103 1.00 85.50 83 GLN A C 1
ATOM 654 O O . GLN A 1 83 ? 5.125 8.180 -1.575 1.00 85.50 83 GLN A O 1
ATOM 659 N N . ARG A 1 84 ? 6.954 7.684 -2.775 1.00 86.25 84 ARG A N 1
ATOM 660 C CA . ARG A 1 84 ? 7.359 9.080 -2.968 1.00 86.25 84 ARG A CA 1
ATOM 661 C C . ARG A 1 84 ? 6.338 9.867 -3.783 1.00 86.25 84 ARG A C 1
ATOM 663 O O . ARG A 1 84 ? 5.997 10.981 -3.389 1.00 86.25 84 ARG A O 1
ATOM 670 N N . GLU A 1 85 ? 5.864 9.315 -4.897 1.00 85.88 85 GLU A N 1
ATOM 671 C CA . GLU A 1 85 ? 4.861 9.994 -5.724 1.00 85.88 85 GLU A CA 1
ATOM 672 C C . GLU A 1 85 ? 3.516 10.101 -4.995 1.00 85.88 85 GLU A C 1
ATOM 674 O O . GLU A 1 85 ? 2.915 11.174 -4.992 1.00 85.88 85 GLU A O 1
ATOM 679 N N . MET A 1 86 ? 3.098 9.058 -4.270 1.00 84.50 86 MET A N 1
ATOM 680 C CA . MET A 1 86 ? 1.898 9.117 -3.428 1.00 84.50 86 MET A CA 1
ATOM 681 C C . MET A 1 86 ? 2.010 10.193 -2.345 1.00 84.50 86 MET A C 1
ATOM 683 O O . MET A 1 86 ? 1.103 11.005 -2.181 1.00 84.50 86 MET A O 1
ATOM 687 N N . ASN A 1 87 ? 3.151 10.280 -1.658 1.00 85.19 87 ASN A N 1
ATOM 688 C CA . ASN A 1 87 ? 3.394 11.329 -0.667 1.00 85.19 87 ASN A CA 1
ATOM 689 C C . ASN A 1 87 ? 3.405 12.729 -1.290 1.00 85.19 87 ASN A C 1
ATOM 691 O O . ASN A 1 87 ? 3.045 13.692 -0.619 1.00 85.19 87 ASN A O 1
ATOM 695 N N . ARG A 1 88 ? 3.830 12.866 -2.552 1.00 85.25 88 ARG A N 1
ATOM 696 C CA . ARG A 1 88 ? 3.813 14.143 -3.273 1.00 85.25 88 ARG A CA 1
ATOM 697 C C . ARG A 1 88 ? 2.387 14.587 -3.592 1.00 85.25 88 ARG A C 1
ATOM 699 O O . ARG A 1 88 ? 2.093 15.766 -3.425 1.00 85.25 88 ARG A O 1
ATOM 706 N N . ILE A 1 89 ? 1.536 13.660 -4.026 1.00 82.62 89 ILE A N 1
ATOM 707 C CA . ILE A 1 89 ? 0.131 13.921 -4.369 1.00 82.62 89 ILE A CA 1
ATOM 708 C C . ILE A 1 89 ? -0.677 14.219 -3.102 1.00 82.62 89 ILE A C 1
ATOM 710 O O . ILE A 1 89 ? -1.368 15.229 -3.040 1.00 82.62 89 ILE A O 1
ATOM 714 N N . LEU A 1 90 ? -0.477 13.427 -2.046 1.00 83.06 90 LEU A N 1
ATOM 715 C CA . LEU A 1 90 ? -1.158 13.588 -0.757 1.00 83.06 90 LEU A CA 1
ATOM 716 C C . LEU A 1 90 ? -0.561 14.682 0.137 1.00 83.06 90 LEU A C 1
ATOM 718 O O . LEU A 1 90 ? -1.048 14.904 1.244 1.00 83.06 90 LEU A O 1
ATOM 722 N N . LYS A 1 91 ? 0.488 15.388 -0.304 1.00 83.62 91 LYS A N 1
ATOM 723 C CA . LYS A 1 91 ? 1.193 16.378 0.525 1.00 83.62 91 LYS A CA 1
ATOM 724 C C . LYS A 1 91 ? 0.270 17.492 1.026 1.00 83.62 91 LYS A C 1
ATOM 726 O O . LYS A 1 91 ? 0.448 17.963 2.142 1.00 83.62 91 LYS A O 1
ATOM 731 N N . SER A 1 92 ? -0.697 17.921 0.215 1.00 82.19 92 SER A N 1
ATOM 732 C CA . SER A 1 92 ? -1.667 18.961 0.587 1.00 82.19 92 SER A CA 1
ATOM 733 C C . SER A 1 92 ? -2.748 18.480 1.554 1.00 82.19 92 SER A C 1
ATOM 735 O O . SER A 1 92 ? -3.458 19.303 2.118 1.00 82.19 92 SER A O 1
ATOM 737 N N . HIS A 1 93 ? -2.888 17.167 1.730 1.00 82.00 93 HIS A N 1
ATOM 738 C CA . HIS A 1 93 ? -4.000 16.533 2.438 1.00 82.00 93 HIS A CA 1
ATOM 739 C C . HIS A 1 93 ? -3.511 15.549 3.512 1.00 82.00 93 HIS A C 1
ATOM 741 O O . HIS A 1 93 ? -4.275 14.727 4.009 1.00 82.00 93 HIS A O 1
ATOM 747 N N . SER A 1 94 ? -2.234 15.634 3.905 1.00 81.88 94 SER A N 1
ATOM 748 C CA . SER A 1 94 ? -1.586 14.672 4.808 1.00 81.88 94 SER A CA 1
ATOM 749 C C . SER A 1 94 ? -2.190 14.611 6.214 1.00 81.88 94 SER A C 1
ATOM 751 O O . SER A 1 94 ? -1.878 13.692 6.973 1.00 81.88 94 SER A O 1
ATOM 753 N N . GLU A 1 95 ? -3.012 15.602 6.569 1.00 83.31 95 GLU A N 1
ATOM 754 C CA . GLU A 1 95 ? -3.747 15.669 7.835 1.00 83.31 95 GLU A CA 1
ATOM 755 C C . GLU A 1 95 ? -4.862 14.620 7.921 1.00 83.31 95 GLU A C 1
ATOM 757 O O . GLU A 1 95 ? -5.095 14.088 9.003 1.00 83.31 95 GLU A O 1
ATOM 762 N N . TYR A 1 96 ? -5.514 14.299 6.797 1.00 85.94 96 TYR A N 1
ATOM 763 C CA . TYR A 1 96 ? -6.681 13.408 6.741 1.00 85.94 96 TYR A CA 1
ATOM 764 C C . TYR A 1 96 ? -6.543 12.258 5.732 1.00 85.94 96 TYR A C 1
ATOM 766 O O . TYR A 1 96 ? -7.352 11.333 5.743 1.00 85.94 96 TYR A O 1
ATOM 774 N N . ALA A 1 97 ? -5.536 12.292 4.856 1.00 88.56 97 ALA A N 1
ATOM 775 C CA . ALA A 1 97 ? -5.274 11.266 3.854 1.00 88.56 97 ALA A CA 1
ATOM 776 C C . ALA A 1 97 ? -3.821 10.785 3.932 1.00 88.56 97 ALA A C 1
ATOM 778 O O . ALA A 1 97 ? -2.871 11.572 3.961 1.00 88.56 97 ALA A O 1
ATOM 779 N N . GLN A 1 98 ? -3.629 9.470 3.970 1.00 87.44 98 GLN A N 1
ATOM 780 C CA . GLN A 1 98 ? -2.314 8.843 4.066 1.00 87.44 98 GLN A CA 1
ATOM 781 C C . GLN A 1 98 ? -2.247 7.634 3.134 1.00 87.44 98 GLN A C 1
ATOM 783 O O . GLN A 1 98 ? -3.206 6.879 3.020 1.00 87.44 98 GLN A O 1
ATOM 788 N N . ALA A 1 99 ? -1.107 7.443 2.472 1.00 86.62 99 ALA A N 1
ATOM 789 C CA . ALA A 1 99 ? -0.854 6.277 1.630 1.00 86.62 99 ALA A CA 1
ATOM 790 C C . ALA A 1 99 ? 0.239 5.403 2.234 1.00 86.62 99 ALA A C 1
ATOM 792 O O . ALA A 1 99 ? 1.258 5.915 2.710 1.00 86.62 99 ALA A O 1
ATOM 793 N N . TYR A 1 100 ? 0.060 4.095 2.122 1.00 85.81 100 TYR A N 1
ATOM 794 C CA . TYR A 1 100 ? 1.089 3.096 2.341 1.00 85.81 100 TYR A CA 1
ATOM 795 C C . TYR A 1 100 ? 1.106 2.137 1.156 1.00 85.81 100 TYR A C 1
ATOM 797 O O . TYR A 1 100 ? 0.220 1.300 1.002 1.00 85.81 100 TYR A O 1
ATOM 805 N N . MET A 1 101 ? 2.127 2.261 0.308 1.00 81.94 101 MET A N 1
ATOM 806 C CA . MET A 1 101 ? 2.177 1.567 -0.979 1.00 81.94 101 MET A CA 1
ATOM 807 C C . MET A 1 101 ? 0.850 1.757 -1.738 1.00 81.94 101 MET A C 1
ATOM 809 O O . MET A 1 101 ? 0.412 2.894 -1.887 1.00 81.94 101 MET A O 1
ATOM 813 N N . ASP A 1 102 ? 0.225 0.671 -2.198 1.00 80.12 102 ASP A N 1
ATOM 814 C CA . ASP A 1 102 ? -1.011 0.680 -2.987 1.00 80.12 102 ASP A CA 1
ATOM 815 C C . ASP A 1 102 ? -2.284 0.985 -2.162 1.00 80.12 102 ASP A C 1
ATOM 817 O O . ASP A 1 102 ? -3.340 1.216 -2.757 1.00 80.12 102 ASP A O 1
ATOM 821 N N . ASP A 1 103 ? -2.192 1.004 -0.825 1.00 84.81 103 ASP A N 1
ATOM 822 C CA . ASP A 1 103 ? -3.317 1.250 0.080 1.00 84.81 103 ASP A CA 1
ATOM 823 C C . ASP A 1 103 ? -3.364 2.725 0.506 1.00 84.81 103 ASP A C 1
ATOM 825 O O . ASP A 1 103 ? -2.463 3.230 1.181 1.00 84.81 103 ASP A O 1
ATOM 829 N N . VAL A 1 104 ? -4.446 3.423 0.163 1.00 87.88 104 VAL A N 1
ATOM 830 C CA . VAL A 1 104 ? -4.709 4.792 0.630 1.00 87.88 104 VAL A CA 1
ATOM 831 C C . VAL A 1 104 ? -5.825 4.765 1.663 1.00 87.88 104 VAL A C 1
ATOM 833 O O . VAL A 1 104 ? -6.870 4.153 1.447 1.00 87.88 104 VAL A O 1
ATOM 836 N N . VAL A 1 105 ? -5.618 5.448 2.785 1.00 90.00 105 VAL A N 1
ATOM 837 C CA . VAL A 1 105 ? -6.630 5.650 3.819 1.00 90.00 105 VAL A CA 1
ATOM 838 C C . VAL A 1 105 ? -6.969 7.130 3.940 1.00 90.00 105 VAL A C 1
ATOM 840 O O . VAL A 1 105 ? -6.089 7.981 4.051 1.00 90.00 105 VAL A O 1
ATOM 843 N N . ILE A 1 106 ? -8.264 7.422 3.926 1.00 91.19 106 ILE A N 1
ATOM 844 C CA . ILE A 1 106 ? -8.839 8.734 4.210 1.00 91.19 106 ILE A CA 1
ATOM 845 C C . ILE A 1 106 ? -9.635 8.596 5.499 1.00 91.19 106 ILE A C 1
ATOM 847 O O . ILE A 1 106 ? -10.378 7.624 5.671 1.00 91.19 106 ILE A O 1
ATOM 851 N N . PHE A 1 107 ? -9.480 9.546 6.408 1.00 90.19 107 PHE A N 1
ATOM 852 C CA . PHE A 1 107 ? -10.103 9.503 7.718 1.00 90.19 107 PHE A CA 1
ATOM 853 C C . PHE A 1 107 ? -10.584 10.884 8.160 1.00 90.19 107 PHE A C 1
ATOM 855 O O . PHE A 1 107 ? -9.918 11.888 7.926 1.00 90.19 107 PHE A O 1
ATOM 862 N N . SER A 1 108 ? -11.738 10.939 8.822 1.00 89.88 108 SER A N 1
ATOM 863 C CA . SER A 1 108 ? -12.312 12.193 9.316 1.00 89.88 108 SER A CA 1
ATOM 864 C C . SER A 1 108 ? -13.137 11.994 10.597 1.00 89.88 108 SER A C 1
ATOM 866 O O . SER A 1 108 ? -13.319 10.877 11.109 1.00 89.88 108 SER A O 1
ATOM 868 N N . LYS A 1 109 ? -13.635 13.109 11.146 1.00 86.00 109 LYS A N 1
ATOM 869 C CA . LYS A 1 109 ? -14.489 13.122 12.342 1.00 86.00 109 LYS A CA 1
ATOM 870 C C . LYS A 1 109 ? -15.980 13.098 12.003 1.00 86.00 109 LYS A C 1
ATOM 872 O O . LYS A 1 109 ? -16.736 12.421 12.697 1.00 86.00 109 LYS A O 1
ATOM 877 N N . THR A 1 110 ? -16.402 13.819 10.964 1.00 87.69 110 THR A N 1
ATOM 878 C CA . THR A 1 110 ? -17.816 13.974 10.576 1.00 87.69 110 THR A CA 1
ATOM 879 C C . THR A 1 110 ? -18.089 13.346 9.212 1.00 87.69 110 THR A C 1
ATOM 881 O O . THR A 1 110 ? -17.184 13.228 8.391 1.00 87.69 110 THR A O 1
ATOM 884 N N . PHE A 1 111 ? -19.322 12.889 8.979 1.00 87.44 111 PHE A N 1
ATOM 885 C CA . PHE A 1 111 ? -19.667 12.156 7.756 1.00 87.44 111 PHE A CA 1
ATOM 886 C C . PHE A 1 111 ? -19.697 13.077 6.530 1.00 87.44 111 PHE A C 1
ATOM 888 O O . PHE A 1 111 ? -19.228 12.701 5.459 1.00 87.44 111 PHE A O 1
ATOM 895 N N . GLU A 1 112 ? -20.219 14.288 6.707 1.00 88.81 112 GLU A N 1
ATOM 896 C CA . GLU A 1 112 ? -20.376 15.297 5.663 1.00 88.81 112 GLU A CA 1
ATOM 897 C C . GLU A 1 112 ? -19.010 15.743 5.134 1.00 88.81 112 GLU A C 1
ATOM 899 O O . GLU A 1 112 ? -18.752 15.659 3.935 1.00 88.81 112 GLU A O 1
ATOM 904 N N . GLU A 1 113 ? -18.099 16.097 6.046 1.00 89.31 113 GLU A N 1
ATOM 905 C CA . GLU A 1 113 ? -16.703 16.399 5.723 1.00 89.31 113 GLU A CA 1
ATOM 906 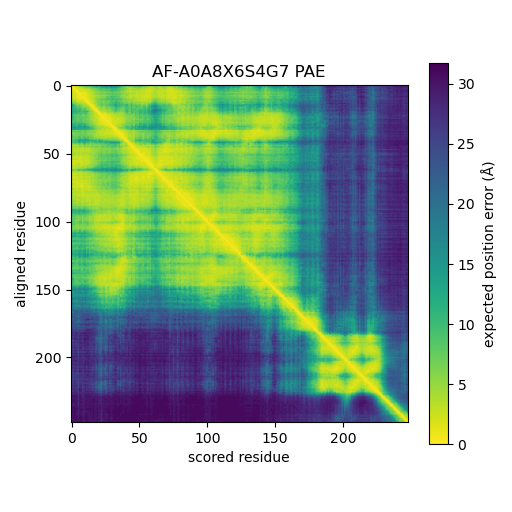C C . GLU A 1 113 ? -16.033 15.200 5.040 1.00 89.31 113 GLU A C 1
ATOM 908 O O . GLU A 1 113 ? -15.366 15.353 4.023 1.00 89.31 113 GLU A O 1
ATOM 913 N N . HIS A 1 114 ? -16.253 13.979 5.549 1.00 89.56 114 HIS A N 1
ATOM 914 C CA . HIS A 1 114 ? -15.652 12.770 4.978 1.00 89.56 114 HIS A CA 1
ATOM 915 C C . HIS A 1 114 ? -15.971 12.599 3.494 1.00 89.56 114 HIS A C 1
ATOM 917 O O . HIS A 1 114 ? -15.093 12.268 2.698 1.00 89.56 114 HIS A O 1
ATOM 923 N N . LEU A 1 115 ? -17.236 12.798 3.124 1.00 87.38 115 LEU A N 1
ATOM 924 C CA . LEU A 1 115 ? -17.695 12.593 1.758 1.00 87.38 115 LEU A CA 1
ATOM 925 C C . LEU A 1 115 ? -17.056 13.603 0.798 1.00 87.38 115 LEU A C 1
ATOM 927 O O . LEU A 1 115 ? -16.598 13.213 -0.275 1.00 87.38 115 LEU A O 1
ATOM 931 N N . GLU A 1 116 ? -16.970 14.872 1.200 1.00 87.62 116 GLU A N 1
ATOM 932 C CA . GLU A 1 116 ? -16.320 15.918 0.403 1.00 87.62 116 GLU A CA 1
ATOM 933 C C . GLU A 1 116 ? -14.824 15.645 0.207 1.00 87.62 116 GLU A C 1
ATOM 935 O O . GLU A 1 116 ? -14.313 15.769 -0.911 1.00 87.62 116 GLU A O 1
ATOM 940 N N . LEU A 1 117 ? -14.127 15.211 1.264 1.00 87.25 117 LEU A N 1
ATOM 941 C CA . LEU A 1 117 ? -12.701 14.878 1.200 1.00 87.25 117 LEU A CA 1
ATOM 942 C C . LEU A 1 117 ? -12.446 13.692 0.265 1.00 87.25 117 LEU A C 1
ATOM 944 O O . LEU A 1 117 ? -11.555 13.756 -0.580 1.00 87.25 117 LEU A O 1
ATOM 948 N N . VAL A 1 118 ? -13.248 12.627 0.369 1.00 85.94 118 VAL A N 1
ATOM 949 C CA . VAL A 1 118 ? -13.115 11.439 -0.489 1.00 85.94 118 VAL A CA 1
ATOM 950 C C . VAL A 1 118 ? -13.359 11.782 -1.958 1.00 85.94 118 VAL A C 1
ATOM 952 O O . VAL A 1 118 ? -12.576 11.365 -2.809 1.00 85.94 118 VAL A O 1
ATOM 955 N N . LEU A 1 119 ? -14.412 12.542 -2.271 1.00 83.38 119 LEU A N 1
ATOM 956 C CA . LEU A 1 119 ? -14.718 12.935 -3.651 1.00 83.38 119 LEU A CA 1
ATOM 957 C C . LEU A 1 119 ? -13.615 13.819 -4.243 1.00 83.38 119 LEU A C 1
ATOM 959 O O . LEU A 1 119 ? -13.147 13.563 -5.351 1.00 83.38 119 LEU A O 1
ATOM 963 N N . THR A 1 120 ? -13.147 14.799 -3.469 1.00 84.50 120 THR A N 1
ATOM 964 C CA . THR A 1 120 ? -12.049 15.688 -3.871 1.00 84.50 120 THR A CA 1
ATOM 965 C C . THR A 1 120 ? -10.768 14.904 -4.143 1.00 84.50 120 THR A C 1
ATOM 967 O O . THR A 1 120 ? -10.055 15.182 -5.109 1.00 84.50 120 THR A O 1
ATOM 970 N N . GLU A 1 121 ? -10.459 13.923 -3.297 1.00 80.62 121 GLU A N 1
ATOM 971 C CA . GLU A 1 121 ? -9.248 13.123 -3.438 1.00 80.62 121 GLU A CA 1
ATOM 972 C C . GLU A 1 121 ? -9.341 12.173 -4.637 1.00 80.62 121 GLU A C 1
ATOM 974 O O . GLU A 1 121 ? -8.385 12.059 -5.397 1.00 80.62 121 GLU A O 1
ATOM 979 N N . LEU A 1 122 ? -10.502 11.559 -4.882 1.00 78.25 122 LEU A N 1
ATOM 980 C CA . LEU A 1 122 ? -10.721 10.711 -6.059 1.00 78.25 122 LEU A CA 1
ATOM 981 C C . LEU A 1 122 ? -10.599 11.488 -7.377 1.00 78.25 122 LEU A C 1
ATOM 983 O O . LEU A 1 122 ? -10.033 10.962 -8.335 1.00 78.25 122 LEU A O 1
ATOM 987 N N . GLU A 1 123 ? -11.080 12.733 -7.429 1.00 79.75 123 GLU A N 1
ATOM 988 C CA . GLU A 1 12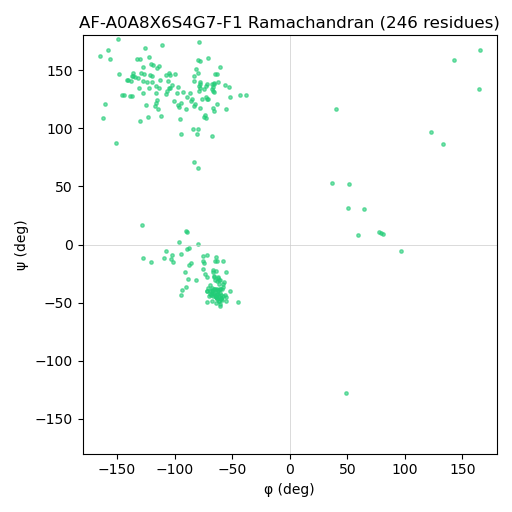3 ? -10.905 13.592 -8.607 1.00 79.75 123 GLU A CA 1
ATOM 989 C C . GLU A 1 123 ? -9.438 13.996 -8.821 1.00 79.75 123 GLU A C 1
ATOM 991 O O . GLU A 1 123 ? -8.960 14.021 -9.958 1.00 79.75 123 GLU A O 1
ATOM 996 N N . LYS A 1 124 ? -8.703 14.290 -7.741 1.00 76.31 124 LYS A N 1
ATOM 997 C CA . LYS A 1 124 ? -7.310 14.764 -7.808 1.00 76.31 124 LYS A CA 1
ATOM 998 C C . LYS A 1 124 ? -6.278 13.654 -7.983 1.00 76.31 124 LYS A C 1
ATOM 1000 O O . LYS A 1 124 ? -5.235 13.906 -8.585 1.00 76.31 124 LYS A O 1
ATOM 1005 N N . LEU A 1 125 ? -6.545 12.451 -7.470 1.00 72.00 125 LEU A N 1
ATOM 1006 C CA . LEU A 1 125 ? -5.609 11.324 -7.490 1.00 72.00 125 LEU A CA 1
ATOM 1007 C C . LEU A 1 125 ? -5.194 10.961 -8.917 1.00 72.00 125 LEU A C 1
ATOM 1009 O O . LEU A 1 125 ? -4.060 10.542 -9.127 1.00 72.00 125 LEU A O 1
ATOM 1013 N N . GLY A 1 126 ? -6.087 11.098 -9.905 1.00 72.00 126 GLY A N 1
ATOM 1014 C CA . GLY A 1 126 ? -5.795 10.754 -11.303 1.00 72.00 126 GLY A CA 1
ATOM 1015 C C . GLY A 1 126 ? -5.404 9.282 -11.525 1.00 72.00 126 GLY A C 1
ATOM 1016 O O . GLY A 1 126 ? -5.000 8.918 -12.631 1.00 72.00 126 GLY A O 1
ATOM 1017 N N . PHE A 1 127 ? -5.519 8.437 -10.495 1.00 74.19 127 PHE A N 1
ATOM 1018 C CA . PHE A 1 127 ? -5.210 7.014 -10.529 1.00 74.19 127 PHE A CA 1
ATOM 1019 C C . PHE A 1 127 ? -6.483 6.181 -10.678 1.00 74.19 127 PHE A C 1
ATOM 1021 O O . PHE A 1 127 ? -7.544 6.498 -10.147 1.00 74.19 127 PHE A O 1
ATOM 1028 N N . SER A 1 128 ? -6.360 5.054 -11.372 1.00 80.62 128 SER A N 1
ATOM 1029 C CA . SER A 1 128 ? -7.412 4.044 -11.453 1.00 80.62 128 SER A CA 1
ATOM 1030 C C . SER A 1 128 ? -7.525 3.289 -10.131 1.00 80.62 128 SER A C 1
ATOM 1032 O O . SER A 1 128 ? -6.540 2.725 -9.648 1.00 80.62 128 SER A O 1
ATOM 1034 N N . VAL A 1 129 ? -8.736 3.244 -9.581 1.00 83.81 129 VAL A N 1
ATOM 1035 C CA . VAL A 1 129 ? -9.070 2.602 -8.305 1.00 83.81 129 VAL A CA 1
ATOM 1036 C C . VAL A 1 129 ? -9.787 1.275 -8.545 1.00 83.81 129 VAL A C 1
ATOM 1038 O O . VAL A 1 129 ? -10.559 1.127 -9.494 1.00 83.81 129 VAL A O 1
ATOM 1041 N N . ARG A 1 130 ? -9.548 0.299 -7.669 1.00 83.06 130 ARG A N 1
ATOM 1042 C CA . ARG A 1 130 ? -10.233 -0.989 -7.668 1.00 83.06 130 ARG A CA 1
ATOM 1043 C C . ARG A 1 130 ? -11.427 -0.974 -6.710 1.00 83.06 130 ARG A C 1
ATOM 1045 O O . ARG A 1 130 ? -11.293 -1.265 -5.523 1.00 83.06 130 ARG A O 1
ATOM 1052 N N . LEU A 1 131 ? -12.612 -0.689 -7.241 1.00 83.31 131 LEU A N 1
ATOM 1053 C CA . LEU A 1 131 ? -13.827 -0.519 -6.434 1.00 83.31 131 LEU A CA 1
ATOM 1054 C C . LEU A 1 131 ? -14.236 -1.767 -5.631 1.00 83.31 131 LEU A C 1
ATOM 1056 O O . LEU A 1 131 ? -14.773 -1.607 -4.542 1.00 83.31 131 LEU A O 1
ATOM 1060 N N . ASP A 1 132 ? -13.951 -2.988 -6.102 1.00 83.62 132 ASP A N 1
ATOM 1061 C CA . ASP A 1 132 ? -14.308 -4.233 -5.393 1.00 83.62 132 ASP A CA 1
ATOM 1062 C C . ASP A 1 132 ? -13.564 -4.433 -4.067 1.00 83.62 132 ASP A C 1
ATOM 1064 O O . ASP A 1 132 ? -14.038 -5.173 -3.205 1.00 83.62 132 ASP A O 1
ATOM 1068 N N . LYS A 1 133 ? -12.416 -3.773 -3.890 1.00 82.25 133 LYS A N 1
ATOM 1069 C CA . LYS A 1 133 ? -11.627 -3.825 -2.651 1.00 82.25 133 LYS A CA 1
ATOM 1070 C C . LYS A 1 133 ? -11.683 -2.542 -1.833 1.00 82.25 133 LYS A C 1
ATOM 1072 O O . LYS A 1 133 ? -11.144 -2.512 -0.731 1.00 82.25 133 LYS A O 1
ATOM 1077 N N . CYS A 1 134 ? -12.326 -1.501 -2.351 1.00 86.38 134 CYS A N 1
ATOM 1078 C CA . CYS A 1 134 ? -12.468 -0.244 -1.634 1.00 86.38 134 CYS A CA 1
ATOM 1079 C C . CYS A 1 134 ? -13.593 -0.328 -0.604 1.00 86.38 134 CYS A C 1
ATOM 1081 O O . CYS A 1 134 ? -14.617 -0.974 -0.818 1.00 86.38 134 CYS A O 1
ATOM 1083 N N . SER A 1 135 ? -13.423 0.393 0.498 1.00 89.00 135 SER A N 1
ATOM 1084 C CA . SER A 1 135 ? -14.467 0.585 1.501 1.00 89.00 135 SER A CA 1
ATOM 1085 C C . SER A 1 135 ? -14.668 2.075 1.701 1.00 89.00 135 SER A C 1
ATOM 1087 O O . SER A 1 135 ? -13.736 2.756 2.118 1.00 89.00 135 SER A O 1
ATOM 1089 N N . PHE A 1 136 ? -15.876 2.571 1.441 1.00 90.06 136 PHE A N 1
ATOM 1090 C CA . PHE A 1 136 ? -16.210 3.994 1.516 1.00 90.06 136 PHE A CA 1
ATOM 1091 C C . PHE A 1 136 ? -17.038 4.316 2.758 1.00 90.06 136 PHE A C 1
ATOM 1093 O O . PHE A 1 136 ? -17.913 3.540 3.134 1.00 90.06 136 PHE A O 1
ATOM 1100 N N . ALA A 1 137 ? -16.745 5.467 3.369 1.00 89.69 137 ALA A N 1
ATOM 1101 C CA . ALA A 1 137 ? -17.422 6.052 4.526 1.00 89.69 137 ALA A CA 1
ATOM 1102 C C . ALA A 1 137 ? -17.900 5.014 5.561 1.00 89.69 137 ALA A C 1
ATOM 1104 O O . ALA A 1 137 ? -19.069 4.964 5.943 1.00 89.69 137 ALA A O 1
ATOM 1105 N N . ALA A 1 138 ? -16.987 4.155 6.009 1.00 89.56 138 ALA A N 1
ATOM 1106 C CA . ALA A 1 138 ? -17.272 3.096 6.962 1.00 89.56 138 ALA A CA 1
ATOM 1107 C C . ALA A 1 138 ? -16.731 3.458 8.348 1.00 89.56 138 ALA A C 1
ATOM 1109 O O . ALA A 1 138 ? -15.691 4.096 8.482 1.00 89.56 138 ALA A O 1
ATOM 1110 N N . LYS A 1 139 ? -17.416 3.006 9.403 1.00 86.12 139 LYS A N 1
ATOM 1111 C CA . LYS A 1 139 ? -16.953 3.185 10.793 1.00 86.12 139 LYS A CA 1
ATOM 1112 C C . LYS A 1 139 ? -15.806 2.247 11.171 1.00 86.12 139 LYS A C 1
ATOM 1114 O O . LYS A 1 139 ? -15.115 2.491 12.153 1.00 86.12 139 LYS A O 1
ATOM 1119 N N . LYS A 1 140 ? -15.655 1.143 10.436 1.00 86.62 140 LYS A N 1
ATOM 1120 C CA . LYS A 1 140 ? -14.641 0.108 10.645 1.00 86.62 140 LYS A CA 1
ATOM 1121 C C . LYS A 1 140 ? -14.204 -0.418 9.278 1.00 86.62 140 LYS A C 1
ATOM 1123 O O . LYS A 1 140 ? -15.066 -0.789 8.485 1.00 86.62 140 LYS A O 1
ATOM 1128 N N . ILE A 1 141 ? -12.903 -0.456 9.007 1.00 88.44 141 ILE A N 1
ATOM 1129 C CA . ILE A 1 141 ? -12.331 -0.967 7.750 1.00 88.44 141 ILE A CA 1
ATOM 1130 C C . ILE A 1 141 ? -11.168 -1.918 8.027 1.00 88.44 141 ILE A C 1
ATOM 1132 O O . ILE A 1 141 ? -10.566 -1.883 9.102 1.00 88.44 141 ILE A O 1
ATOM 1136 N N . LYS A 1 142 ? -10.838 -2.758 7.045 1.00 85.50 142 LYS A N 1
ATOM 1137 C CA . LYS A 1 142 ? -9.585 -3.515 7.034 1.00 85.50 142 LYS A CA 1
ATOM 1138 C C . LYS A 1 142 ? -8.511 -2.674 6.345 1.00 85.50 142 LYS A C 1
ATOM 1140 O O . LYS A 1 142 ? -8.729 -2.215 5.231 1.00 85.50 142 LYS A O 1
ATOM 1145 N N . TYR A 1 143 ? -7.375 -2.471 7.000 1.00 84.00 143 TYR A N 1
ATOM 1146 C CA . TYR A 1 143 ? -6.253 -1.683 6.494 1.00 84.00 143 TYR A CA 1
ATOM 1147 C C . TYR A 1 143 ? -4.935 -2.292 6.981 1.00 84.00 143 TYR A C 1
ATOM 1149 O O . TYR A 1 143 ? -4.800 -2.595 8.166 1.00 84.00 143 TYR A O 1
ATOM 1157 N N . LEU A 1 144 ? -3.989 -2.538 6.068 1.00 80.50 144 LEU A N 1
ATOM 1158 C CA . LEU A 1 144 ? -2.674 -3.142 6.354 1.00 80.50 144 LEU A CA 1
ATOM 1159 C C . LEU A 1 144 ? -2.734 -4.449 7.176 1.00 80.50 144 LEU A C 1
ATOM 1161 O O . LEU A 1 144 ? -1.842 -4.770 7.953 1.00 80.50 144 LEU A O 1
ATOM 1165 N N . GLY A 1 145 ? -3.804 -5.235 7.009 1.00 77.06 145 GLY A N 1
ATOM 1166 C CA . GLY A 1 145 ? -4.012 -6.492 7.741 1.00 77.06 145 GLY A CA 1
ATOM 1167 C C . GLY A 1 145 ? -4.533 -6.335 9.176 1.00 77.06 145 GLY A C 1
ATOM 1168 O O . GLY A 1 145 ? -4.584 -7.328 9.908 1.00 77.06 145 GLY A O 1
ATOM 1169 N N . HIS A 1 146 ? -4.936 -5.123 9.554 1.00 79.38 146 HIS A N 1
ATOM 1170 C CA . HIS A 1 146 ? -5.598 -4.785 10.808 1.00 79.38 146 HIS A CA 1
ATOM 1171 C C . HIS A 1 146 ? -7.027 -4.323 10.545 1.00 79.38 146 HIS A C 1
ATOM 1173 O O . HIS A 1 146 ? -7.343 -3.800 9.479 1.00 79.38 146 HIS A O 1
ATOM 1179 N N . THR A 1 147 ? -7.898 -4.491 11.532 1.00 81.94 147 THR A N 1
ATOM 1180 C CA . THR A 1 147 ? -9.212 -3.859 11.516 1.00 81.94 147 THR A CA 1
ATOM 1181 C C . THR A 1 147 ? -9.152 -2.581 12.342 1.00 81.94 147 THR A C 1
ATOM 1183 O O . THR A 1 147 ? -8.851 -2.638 13.536 1.00 81.94 147 THR A O 1
ATOM 1186 N N . ILE A 1 148 ? -9.435 -1.442 11.715 1.00 83.88 148 ILE A N 1
ATOM 1187 C CA . ILE A 1 148 ? -9.337 -0.108 12.317 1.00 83.88 148 ILE A CA 1
ATOM 1188 C C . ILE A 1 148 ? -10.695 0.598 12.314 1.00 83.88 148 ILE A C 1
ATOM 1190 O O . ILE A 1 148 ? -11.477 0.418 11.379 1.00 83.88 148 ILE A O 1
ATOM 1194 N N . GLY A 1 149 ? -10.972 1.389 13.354 1.00 80.50 149 GLY A N 1
ATOM 1195 C CA . GLY A 1 149 ? -12.102 2.318 13.407 1.00 80.50 149 GLY A CA 1
ATOM 1196 C C . GLY A 1 149 ? -12.789 2.446 14.765 1.00 80.50 149 GLY A C 1
ATOM 1197 O O . GLY A 1 149 ? -12.676 1.578 15.634 1.00 80.50 149 GLY A O 1
ATOM 1198 N N . GLY A 1 150 ? -13.501 3.561 14.958 1.00 71.38 150 GLY A N 1
ATOM 1199 C CA . GLY A 1 150 ? -14.247 3.847 16.187 1.00 71.38 150 GLY A CA 1
ATOM 1200 C C . GLY A 1 150 ? -13.359 4.015 17.424 1.00 71.38 150 GLY A C 1
ATOM 1201 O O . GLY A 1 150 ? -13.770 3.644 18.524 1.00 71.38 150 GLY A O 1
ATOM 1202 N N . GLY A 1 151 ? -12.129 4.508 17.246 1.00 68.19 151 GLY A N 1
ATOM 1203 C CA . GLY A 1 151 ? -11.145 4.654 18.324 1.00 68.19 151 GLY A CA 1
ATOM 1204 C C . GLY A 1 151 ? -10.452 3.350 18.726 1.00 68.19 151 GLY A C 1
ATOM 1205 O O . GLY A 1 151 ? -9.785 3.306 19.756 1.00 68.19 151 GLY A O 1
ATOM 1206 N N . LYS A 1 152 ? -10.622 2.271 17.953 1.00 69.88 152 LYS A N 1
ATOM 1207 C CA . LYS A 1 152 ? -10.013 0.963 18.211 1.00 69.88 152 LYS A CA 1
ATOM 1208 C C . LYS A 1 152 ? -9.254 0.485 16.980 1.00 69.88 152 LYS A C 1
ATOM 1210 O O . LYS A 1 152 ? -9.667 0.708 15.844 1.00 69.88 152 LYS A O 1
ATOM 1215 N N . HIS A 1 153 ? -8.162 -0.227 17.210 1.00 74.06 153 HIS A N 1
ATOM 1216 C CA . HIS A 1 153 ? -7.453 -0.975 16.182 1.00 74.06 153 HIS A CA 1
ATOM 1217 C C . HIS A 1 153 ? -7.123 -2.363 16.732 1.00 74.06 153 HIS A C 1
ATOM 1219 O O . HIS A 1 153 ? -6.871 -2.531 17.923 1.00 74.06 153 HIS A O 1
ATOM 1225 N N . GLY A 1 154 ? -7.175 -3.378 15.879 1.00 70.31 154 GLY A N 1
ATOM 1226 C CA . GLY A 1 154 ? -6.882 -4.751 16.268 1.00 70.31 154 GLY A CA 1
ATOM 1227 C C . GLY A 1 154 ? -6.478 -5.599 15.068 1.00 70.31 154 GLY A C 1
ATOM 1228 O O . GLY A 1 154 ? -6.631 -5.159 13.928 1.00 70.31 154 GLY A O 1
ATOM 1229 N N . PRO A 1 155 ? -5.940 -6.806 15.286 1.00 66.25 155 PRO A N 1
ATOM 1230 C CA . PRO A 1 155 ? -5.664 -7.734 14.197 1.00 66.25 155 PRO A CA 1
ATOM 1231 C C . PRO A 1 155 ? -6.960 -8.085 13.455 1.00 66.25 155 PRO A C 1
ATOM 1233 O O . PRO A 1 155 ? -8.042 -8.044 14.042 1.00 66.25 155 PRO A O 1
ATOM 1236 N N . ASP A 1 156 ? -6.857 -8.433 12.171 1.00 67.69 156 ASP A N 1
ATOM 1237 C CA . ASP A 1 156 ? -8.002 -8.950 11.416 1.00 67.69 156 ASP A CA 1
ATOM 1238 C C . ASP A 1 156 ? -8.656 -10.125 12.163 1.00 67.69 156 ASP A C 1
ATOM 1240 O O . ASP A 1 156 ? -7.982 -11.089 12.541 1.00 67.69 156 ASP A O 1
ATOM 1244 N N . GLU A 1 157 ? -9.970 -10.039 12.379 1.00 66.50 157 GLU A N 1
ATOM 1245 C CA . GLU A 1 157 ? -10.744 -11.088 13.036 1.00 66.50 157 GLU A CA 1
ATOM 1246 C C . GLU A 1 157 ? -10.601 -12.417 12.300 1.00 66.50 157 GLU A C 1
ATOM 1248 O O . GLU A 1 157 ? -10.540 -13.441 12.968 1.00 66.50 157 GLU A O 1
ATOM 1253 N N . ASP A 1 158 ? -10.428 -12.416 10.975 1.00 64.12 158 ASP A N 1
ATOM 1254 C CA . ASP A 1 158 ? -10.201 -13.635 10.194 1.00 64.12 158 ASP A CA 1
ATOM 1255 C C . ASP A 1 158 ? -8.849 -14.284 10.513 1.00 64.12 158 ASP A C 1
ATOM 1257 O O . ASP A 1 158 ? -8.762 -15.508 10.628 1.00 64.12 158 ASP A O 1
ATOM 1261 N N . LYS A 1 159 ? -7.801 -13.480 10.748 1.00 62.56 159 LYS A N 1
ATOM 1262 C CA . LYS A 1 159 ? -6.501 -13.985 11.219 1.00 62.56 159 LYS A CA 1
ATOM 1263 C C . LYS A 1 159 ? -6.617 -14.526 12.641 1.00 62.56 159 LYS A C 1
ATOM 1265 O O . LYS A 1 159 ? -6.101 -15.599 12.936 1.00 62.56 159 LYS A O 1
ATOM 1270 N N . ILE A 1 160 ? -7.352 -13.837 13.516 1.00 64.31 160 ILE A N 1
ATOM 1271 C CA . ILE A 1 160 ? -7.623 -14.312 14.882 1.00 64.31 160 ILE A CA 1
ATOM 1272 C C . ILE A 1 160 ? -8.443 -15.608 14.850 1.00 64.31 160 ILE A C 1
ATOM 1274 O O . ILE A 1 160 ? -8.207 -16.513 15.649 1.00 64.31 160 ILE A O 1
ATOM 1278 N N . LEU A 1 161 ? -9.408 -15.723 13.939 1.00 63.56 161 LEU A N 1
ATOM 1279 C CA . LEU A 1 161 ? -10.252 -16.901 13.790 1.00 63.56 161 LEU A CA 1
ATOM 1280 C C . LEU A 1 161 ? -9.455 -18.082 13.246 1.00 63.56 161 LEU A C 1
ATOM 1282 O O . LEU A 1 161 ? -9.642 -19.196 13.730 1.00 63.56 161 LEU A O 1
ATOM 1286 N N . ALA A 1 162 ? -8.561 -17.836 12.283 1.00 60.59 162 ALA A N 1
ATOM 1287 C CA . ALA A 1 162 ? -7.606 -18.824 11.804 1.00 60.59 162 ALA A CA 1
ATOM 1288 C C . ALA A 1 162 ? -6.796 -19.362 12.983 1.00 60.59 162 ALA A C 1
ATOM 1290 O O . ALA A 1 162 ? -6.799 -20.570 13.188 1.00 60.59 162 ALA A O 1
ATOM 1291 N N . ILE A 1 163 ? -6.267 -18.471 13.836 1.00 59.56 163 ILE A N 1
ATOM 1292 C CA . ILE A 1 163 ? -5.529 -18.830 15.055 1.00 59.56 163 ILE A CA 1
ATOM 1293 C C . ILE A 1 163 ? -6.383 -19.652 16.030 1.00 59.56 163 ILE A C 1
ATOM 1295 O O . ILE A 1 163 ? -5.947 -20.682 16.537 1.00 59.56 163 ILE A O 1
ATOM 1299 N N . LYS A 1 164 ? -7.626 -19.232 16.287 1.00 59.84 164 LYS A N 1
ATOM 1300 C CA . LYS A 1 164 ? -8.552 -19.943 17.187 1.00 59.84 164 LYS A CA 1
ATOM 1301 C C . LYS A 1 164 ? -8.960 -21.321 16.664 1.00 59.84 164 LYS A C 1
ATOM 1303 O O . LYS A 1 164 ? -9.315 -22.185 17.459 1.00 59.84 164 LYS A O 1
ATOM 1308 N N . ARG A 1 165 ? -8.949 -21.516 15.344 1.00 63.91 165 ARG A N 1
ATOM 1309 C CA . ARG A 1 165 ? -9.272 -22.785 14.675 1.00 63.91 165 ARG A CA 1
ATOM 1310 C C . ARG A 1 165 ? -8.060 -23.699 14.519 1.00 63.91 165 ARG A C 1
ATOM 1312 O O . ARG A 1 165 ? -8.223 -24.815 14.027 1.00 63.91 165 ARG A O 1
ATOM 1319 N N . LEU A 1 166 ? -6.871 -23.256 14.928 1.00 62.78 166 LEU A N 1
ATOM 1320 C CA . LEU A 1 166 ? -5.672 -24.078 14.859 1.00 62.78 166 LEU A CA 1
ATOM 1321 C C . LEU A 1 166 ? -5.836 -25.304 15.749 1.00 62.78 166 LEU A C 1
ATOM 1323 O O . LEU A 1 166 ? -6.035 -25.216 16.963 1.00 62.78 166 LEU A O 1
ATOM 1327 N N . ILE A 1 167 ? -5.729 -26.468 15.120 1.00 63.94 167 ILE A N 1
ATOM 1328 C CA . ILE A 1 167 ? -5.649 -27.739 15.823 1.00 63.94 167 ILE A CA 1
ATOM 1329 C C . ILE A 1 167 ? -4.316 -27.751 16.569 1.00 63.94 167 ILE A C 1
ATOM 1331 O O . ILE A 1 167 ? -3.279 -27.393 16.011 1.00 63.94 167 ILE A O 1
ATOM 1335 N N . ARG A 1 168 ? -4.346 -28.154 17.844 1.00 63.53 168 ARG A N 1
ATOM 1336 C CA . ARG A 1 168 ? -3.145 -28.238 18.677 1.00 63.53 168 ARG A CA 1
ATOM 1337 C C . ARG A 1 168 ? -2.105 -29.127 17.971 1.00 63.53 168 ARG A C 1
ATOM 1339 O O . ARG A 1 168 ? -2.383 -30.314 17.789 1.00 63.53 168 ARG A O 1
ATOM 1346 N N . PRO A 1 169 ? -0.934 -28.589 17.590 1.00 67.56 169 PRO A N 1
ATOM 1347 C CA . PRO A 1 169 ? 0.061 -29.353 16.855 1.00 67.56 169 PRO A CA 1
ATOM 1348 C C . PRO A 1 169 ? 0.593 -30.473 17.746 1.00 67.56 169 PRO A C 1
ATOM 1350 O O . PRO A 1 169 ? 0.837 -30.274 18.940 1.00 67.56 169 PRO A O 1
ATOM 1353 N N . THR A 1 170 ? 0.761 -31.656 17.164 1.00 69.50 170 THR A N 1
ATOM 1354 C CA . THR A 1 170 ? 1.255 -32.839 17.889 1.00 69.50 170 THR A CA 1
ATOM 1355 C C . THR A 1 170 ? 2.729 -33.097 17.610 1.00 69.50 170 THR A C 1
ATOM 1357 O O . THR A 1 170 ? 3.391 -33.808 18.366 1.00 69.50 170 THR A O 1
ATOM 1360 N N . THR A 1 171 ? 3.274 -32.470 16.565 1.00 68.19 171 THR A N 1
ATOM 1361 C CA . THR A 1 171 ? 4.670 -32.624 16.162 1.00 68.19 171 THR A CA 1
ATOM 1362 C C . THR A 1 171 ? 5.446 -31.307 16.214 1.00 68.19 171 THR A C 1
ATOM 1364 O O . THR A 1 171 ? 4.910 -30.209 16.062 1.00 68.19 171 THR A O 1
ATOM 1367 N N . LYS A 1 172 ? 6.770 -31.412 16.391 1.00 64.75 172 LYS A N 1
ATOM 1368 C CA . LYS A 1 172 ? 7.694 -30.263 16.432 1.00 64.75 172 LYS A CA 1
ATOM 1369 C C . LYS A 1 172 ? 7.696 -29.447 15.132 1.00 64.75 172 LYS A C 1
ATOM 1371 O O . LYS A 1 172 ? 7.945 -28.247 15.172 1.00 64.75 172 LYS A O 1
ATOM 1376 N N . LYS A 1 173 ? 7.447 -30.094 13.987 1.00 63.84 173 LYS A N 1
ATOM 1377 C CA . LYS A 1 173 ? 7.390 -29.434 12.677 1.00 63.84 173 LYS A CA 1
ATOM 1378 C C . LYS A 1 173 ? 6.131 -28.575 12.555 1.00 63.84 173 LYS A C 1
ATOM 1380 O O . LYS A 1 173 ? 6.257 -27.392 12.267 1.00 63.84 173 LYS A O 1
ATOM 1385 N N . GLU A 1 174 ? 4.972 -29.142 12.888 1.00 62.06 174 GLU A N 1
ATOM 1386 C CA . GLU A 1 174 ? 3.694 -28.420 12.916 1.00 62.06 174 GLU A CA 1
ATOM 1387 C C . GLU A 1 174 ? 3.743 -27.250 13.900 1.00 62.06 174 GLU A C 1
ATOM 1389 O O . GLU A 1 174 ? 3.339 -26.150 13.558 1.00 62.06 174 GLU A O 1
ATOM 1394 N N . LEU A 1 175 ? 4.313 -27.446 15.096 1.00 61.31 175 LEU A N 1
ATOM 1395 C CA . LEU A 1 175 ? 4.466 -26.367 16.075 1.00 61.31 175 LEU A CA 1
ATOM 1396 C C . LEU A 1 175 ? 5.356 -25.231 15.551 1.00 61.31 175 LEU A C 1
ATOM 1398 O O . LEU A 1 175 ? 5.074 -24.064 15.802 1.00 61.31 175 LEU A O 1
ATOM 1402 N N . LYS A 1 176 ? 6.430 -25.560 14.827 1.00 58.06 176 LYS A N 1
ATOM 1403 C CA . LYS A 1 176 ? 7.340 -24.559 14.262 1.00 58.06 176 LYS A CA 1
ATOM 1404 C C . LYS A 1 176 ? 6.675 -23.756 13.144 1.00 58.06 176 LYS A C 1
ATOM 1406 O O . LYS A 1 176 ? 6.832 -22.543 13.113 1.00 58.06 176 LYS A O 1
ATOM 1411 N N . GLU A 1 177 ? 5.939 -24.421 12.260 1.00 59.03 177 GLU A N 1
ATOM 1412 C CA . GLU A 1 177 ? 5.159 -23.765 11.202 1.00 59.03 177 GLU A CA 1
ATOM 1413 C C . GLU A 1 177 ? 4.079 -22.858 11.814 1.00 59.03 177 GLU A C 1
ATOM 1415 O O . GLU A 1 177 ? 3.977 -21.691 11.445 1.00 59.03 177 GLU A O 1
ATOM 1420 N N . LEU A 1 178 ? 3.395 -23.342 12.856 1.00 60.34 178 LEU A N 1
ATOM 1421 C CA . LEU A 1 178 ? 2.383 -22.591 13.595 1.00 60.34 178 LEU A CA 1
ATOM 1422 C C . LEU A 1 178 ? 2.934 -21.325 14.259 1.00 60.34 178 LEU A C 1
ATOM 1424 O O . LEU A 1 178 ? 2.363 -20.247 14.143 1.00 60.34 178 LEU A O 1
ATOM 1428 N N . LEU A 1 179 ? 4.056 -21.433 14.973 1.00 58.22 179 LEU A N 1
ATOM 1429 C CA . LEU A 1 179 ? 4.648 -20.297 15.683 1.00 58.22 179 LEU A CA 1
ATOM 1430 C C . LEU A 1 179 ? 5.131 -19.203 14.721 1.00 58.22 179 LEU A C 1
ATOM 1432 O O . LEU A 1 179 ? 5.076 -18.026 15.075 1.00 58.22 179 LEU A O 1
ATOM 1436 N N . CYS A 1 180 ? 5.559 -19.580 13.513 1.00 55.75 180 CYS A N 1
ATOM 1437 C CA . CYS A 1 180 ? 5.949 -18.637 12.466 1.00 55.75 180 CYS A CA 1
ATOM 1438 C C . CYS A 1 180 ? 4.751 -17.920 11.820 1.00 55.75 180 CYS A C 1
ATOM 1440 O O . CYS A 1 180 ? 4.927 -16.821 11.304 1.00 55.75 180 CYS A O 1
ATOM 1442 N N . GLU A 1 181 ? 3.555 -18.510 11.848 1.00 52.78 181 GLU A N 1
ATOM 1443 C CA . GLU A 1 181 ? 2.340 -17.938 11.251 1.00 52.78 181 GLU A CA 1
ATOM 1444 C C . GLU A 1 181 ? 1.562 -17.021 12.219 1.00 52.78 181 GLU A C 1
ATOM 1446 O O . GLU A 1 181 ? 0.907 -16.071 11.796 1.00 52.78 181 GLU A O 1
ATOM 1451 N N . VAL A 1 182 ? 1.641 -17.281 13.529 1.00 53.56 182 VAL A N 1
ATOM 1452 C CA . VAL A 1 182 ? 0.695 -16.753 14.536 1.00 53.56 182 VAL A CA 1
ATOM 1453 C C . VAL A 1 182 ? 1.231 -15.583 15.374 1.00 53.56 182 VAL A C 1
ATOM 1455 O O . VAL A 1 182 ? 0.472 -14.925 16.088 1.00 53.56 182 VAL A O 1
ATOM 1458 N N . THR A 1 183 ? 2.531 -15.295 15.343 1.00 53.72 183 THR A N 1
ATOM 1459 C CA . THR A 1 183 ? 3.132 -14.344 16.290 1.00 53.72 183 THR A CA 1
ATOM 1460 C C . THR A 1 183 ? 2.990 -12.883 15.848 1.00 53.72 183 THR A C 1
ATOM 1462 O O . THR A 1 183 ? 3.782 -12.363 15.069 1.00 53.72 183 THR A O 1
ATOM 1465 N N . SER A 1 184 ? 2.002 -12.183 16.415 1.00 55.38 184 SER A N 1
ATOM 1466 C CA . SER A 1 184 ? 1.979 -10.715 16.443 1.00 55.38 184 SER A CA 1
ATOM 1467 C C . SER A 1 184 ? 3.010 -10.215 17.456 1.00 55.38 184 SER A C 1
ATOM 1469 O O . SER A 1 184 ? 2.841 -10.420 18.660 1.00 55.38 184 SER A O 1
ATOM 1471 N N . LEU A 1 185 ? 4.077 -9.582 16.974 1.00 67.38 185 LEU A N 1
ATOM 1472 C CA . LEU A 1 185 ? 5.080 -8.942 17.824 1.00 67.38 185 LEU A CA 1
ATOM 1473 C C . LEU A 1 185 ? 4.548 -7.599 18.339 1.00 67.38 185 LEU A C 1
ATOM 1475 O O . LEU A 1 185 ? 3.921 -6.847 17.590 1.00 67.38 185 LEU A O 1
ATOM 1479 N N . ALA A 1 186 ? 4.787 -7.302 19.613 1.00 65.00 186 ALA A N 1
ATOM 1480 C CA . ALA A 1 186 ? 4.549 -5.977 20.169 1.00 65.00 186 ALA A CA 1
ATOM 1481 C C . ALA A 1 186 ? 5.722 -5.047 19.850 1.00 65.00 186 ALA A C 1
ATOM 1483 O O . ALA A 1 186 ? 6.864 -5.485 19.695 1.00 65.00 186 ALA A O 1
ATOM 1484 N N . THR A 1 187 ? 5.432 -3.755 19.735 1.00 64.81 187 THR A N 1
ATOM 1485 C CA . THR A 1 187 ? 6.456 -2.735 19.534 1.00 64.81 187 THR A CA 1
ATOM 1486 C C . THR A 1 187 ? 7.257 -2.519 20.814 1.00 64.81 187 THR A C 1
ATOM 1488 O O . THR A 1 187 ? 6.666 -2.450 21.890 1.00 64.81 187 THR A O 1
ATOM 1491 N N . PRO A 1 188 ? 8.594 -2.416 20.719 1.00 71.38 188 PRO A N 1
ATOM 1492 C CA . PRO A 1 188 ? 9.435 -2.144 21.874 1.00 71.38 188 PRO A CA 1
ATOM 1493 C C . PRO A 1 188 ? 9.254 -0.701 22.351 1.00 71.38 188 PRO A C 1
ATOM 1495 O O . PRO A 1 188 ? 9.484 0.240 21.594 1.00 71.38 188 PRO A O 1
ATOM 1498 N N . ASP A 1 189 ? 8.918 -0.524 23.622 1.00 76.06 189 ASP A N 1
ATOM 1499 C CA . ASP A 1 189 ? 8.991 0.759 24.316 1.00 76.06 189 ASP A CA 1
ATOM 1500 C C . ASP A 1 189 ? 10.377 0.907 24.956 1.00 76.06 189 ASP A C 1
ATOM 1502 O O . ASP A 1 189 ? 10.754 0.144 25.841 1.00 76.06 189 ASP A O 1
ATOM 1506 N N . ALA A 1 190 ? 11.167 1.890 24.529 1.00 75.12 190 ALA A N 1
ATOM 1507 C CA . ALA A 1 190 ? 12.512 2.101 25.067 1.00 75.12 190 ALA A CA 1
ATOM 1508 C C . ALA A 1 190 ? 12.531 2.507 26.557 1.00 75.12 190 ALA A C 1
ATOM 1510 O O . ALA A 1 190 ? 13.587 2.452 27.186 1.00 75.12 190 ALA A O 1
ATOM 1511 N N . ASN A 1 191 ? 11.387 2.909 27.121 1.00 77.25 191 ASN A N 1
ATOM 1512 C CA . ASN A 1 191 ? 11.266 3.352 28.511 1.00 77.25 191 ASN A CA 1
ATOM 1513 C C . ASN A 1 191 ? 10.846 2.232 29.472 1.00 77.25 191 ASN A C 1
ATOM 1515 O O . ASN A 1 191 ? 10.845 2.441 30.686 1.00 77.25 191 ASN A O 1
ATOM 1519 N N . LEU A 1 192 ? 10.483 1.055 28.954 1.00 76.50 192 LEU A N 1
ATOM 1520 C CA . LEU A 1 192 ? 10.062 -0.094 29.753 1.00 76.50 192 LEU A CA 1
ATOM 1521 C C . LEU A 1 192 ? 11.144 -1.187 29.755 1.00 76.50 192 LEU A C 1
ATOM 1523 O O . LEU A 1 192 ? 11.828 -1.394 28.750 1.00 76.50 192 LEU A O 1
ATOM 1527 N N . PRO A 1 193 ? 11.313 -1.933 30.861 1.00 77.69 193 PRO A N 1
ATOM 1528 C CA . PRO A 1 193 ? 12.328 -2.974 30.944 1.00 77.69 193 PRO A CA 1
ATOM 1529 C C . PRO A 1 193 ? 12.019 -4.137 29.993 1.00 77.69 193 PRO A C 1
ATOM 1531 O O . PRO A 1 193 ? 10.894 -4.637 29.934 1.00 77.69 193 PRO A O 1
ATOM 1534 N N . PHE A 1 194 ? 13.044 -4.604 29.283 1.00 79.31 194 PHE A N 1
ATOM 1535 C CA . PHE A 1 194 ? 12.974 -5.827 28.488 1.00 79.31 194 PHE A CA 1
ATOM 1536 C C . PHE A 1 194 ? 13.218 -7.057 29.361 1.00 79.31 194 PHE A C 1
ATOM 1538 O O . PHE A 1 194 ? 14.054 -7.035 30.265 1.00 79.31 194 PHE A O 1
ATOM 1545 N N . GLN A 1 195 ? 12.542 -8.157 29.046 1.00 78.69 195 GLN A N 1
ATOM 1546 C CA . GLN A 1 195 ? 12.821 -9.472 29.611 1.00 78.69 195 GLN A CA 1
ATOM 1547 C C . GLN A 1 195 ? 13.205 -10.449 28.512 1.00 78.69 195 GLN A C 1
ATOM 1549 O O . GLN A 1 195 ? 12.642 -10.452 27.423 1.00 78.69 195 GLN A O 1
ATOM 1554 N N . VAL A 1 196 ? 14.190 -11.295 28.797 1.00 79.19 196 VAL A N 1
ATOM 1555 C CA . VAL A 1 196 ? 14.615 -12.343 27.874 1.00 79.19 196 VAL A CA 1
ATOM 1556 C C . VAL A 1 196 ? 14.301 -13.686 28.508 1.00 79.19 196 VAL A C 1
ATOM 1558 O O . VAL A 1 196 ? 14.868 -14.049 29.537 1.00 79.19 196 VAL A O 1
ATOM 1561 N N . HIS A 1 197 ? 13.415 -14.443 27.874 1.00 75.38 197 HIS A N 1
ATOM 1562 C CA . HIS A 1 197 ? 13.153 -15.830 28.227 1.00 75.38 197 HIS A CA 1
ATOM 1563 C C . HIS A 1 197 ? 13.990 -16.723 27.320 1.00 75.38 197 HIS A C 1
ATOM 1565 O O . HIS A 1 197 ? 13.716 -16.834 26.125 1.00 75.38 197 HIS A O 1
ATOM 1571 N N . CYS A 1 198 ? 15.022 -17.341 27.883 1.00 69.88 198 CYS A N 1
ATOM 1572 C CA . CYS A 1 198 ? 15.883 -18.279 27.172 1.00 69.88 198 CYS A CA 1
ATOM 1573 C C . CYS A 1 198 ? 15.525 -19.715 27.548 1.00 69.88 198 CYS A C 1
ATOM 1575 O O . CYS A 1 198 ? 15.362 -20.021 28.728 1.00 69.88 198 CYS A O 1
ATOM 1577 N N . ASP A 1 199 ? 15.490 -20.592 26.551 1.00 70.25 199 ASP A N 1
ATOM 1578 C CA . ASP A 1 199 ? 15.492 -22.036 26.749 1.00 70.25 199 ASP A CA 1
ATOM 1579 C C . ASP A 1 199 ? 16.615 -22.668 25.919 1.00 70.25 199 ASP A C 1
ATOM 1581 O O . ASP A 1 199 ? 16.908 -22.252 24.793 1.00 70.25 199 ASP A O 1
ATOM 1585 N N . ALA A 1 200 ? 17.284 -23.658 26.495 1.00 69.69 200 ALA A N 1
ATOM 1586 C CA . ALA A 1 200 ? 18.450 -24.293 25.905 1.00 69.69 200 ALA A CA 1
ATOM 1587 C C . ALA A 1 200 ? 18.304 -25.812 25.950 1.00 69.69 200 ALA A C 1
ATOM 1589 O O . ALA A 1 200 ? 17.954 -26.399 26.970 1.00 69.69 200 ALA A O 1
ATOM 1590 N N . SER A 1 201 ? 18.629 -26.450 24.830 1.00 77.69 201 SER A N 1
ATOM 1591 C CA . SER A 1 201 ? 18.671 -27.903 24.686 1.00 77.69 201 SER A CA 1
ATOM 1592 C C . SER A 1 201 ? 20.032 -28.349 24.159 1.00 77.69 201 SER A C 1
ATOM 1594 O O . SER A 1 201 ? 20.800 -27.540 23.635 1.00 77.69 201 SER A O 1
ATOM 1596 N N . ASP A 1 202 ? 20.293 -29.655 24.194 1.00 63.53 202 ASP A N 1
ATOM 1597 C CA . ASP A 1 202 ? 21.531 -30.257 23.675 1.00 63.53 202 ASP A CA 1
ATOM 1598 C C . ASP A 1 202 ? 21.798 -29.964 22.179 1.00 63.53 202 ASP A C 1
ATOM 1600 O O . ASP A 1 202 ? 22.912 -30.163 21.697 1.00 63.53 202 ASP A O 1
ATOM 1604 N N . TYR A 1 203 ? 20.796 -29.474 21.437 1.00 59.47 203 TYR A N 1
ATOM 1605 C CA . TYR A 1 203 ? 20.858 -29.209 19.992 1.00 59.47 203 TYR A CA 1
ATOM 1606 C C . TYR A 1 203 ? 20.866 -27.719 19.617 1.00 59.47 203 TYR A C 1
ATOM 1608 O O . TYR A 1 203 ? 21.106 -27.371 18.457 1.00 59.47 203 TYR A O 1
ATOM 1616 N N . GLY A 1 204 ? 20.577 -26.825 20.560 1.00 67.00 204 GLY A N 1
ATOM 1617 C CA . GLY A 1 204 ? 20.458 -25.402 20.271 1.00 67.00 204 GLY A CA 1
ATOM 1618 C C . GLY A 1 204 ? 19.787 -24.612 21.382 1.00 67.00 204 GLY A C 1
ATOM 1619 O O . GLY A 1 204 ? 19.178 -25.174 22.295 1.00 67.00 204 GLY A O 1
ATOM 1620 N N . VAL A 1 205 ? 19.904 -23.295 21.262 1.00 76.81 205 VAL A N 1
ATOM 1621 C CA . VAL A 1 205 ? 19.370 -22.300 22.191 1.00 76.81 205 VAL A CA 1
ATOM 1622 C C . VAL A 1 205 ? 18.322 -21.468 21.464 1.00 76.81 205 VAL A C 1
ATOM 1624 O O . VAL A 1 205 ? 18.526 -21.068 20.318 1.00 76.81 205 VAL A O 1
ATOM 1627 N N . GLY A 1 206 ? 17.198 -21.216 22.123 1.00 72.75 206 GLY A N 1
ATOM 1628 C CA . GLY A 1 206 ? 16.186 -20.260 21.693 1.00 72.75 206 GLY A CA 1
ATOM 1629 C C . GLY A 1 206 ? 15.977 -19.204 22.769 1.00 72.75 206 GLY A C 1
ATOM 1630 O O . GLY A 1 206 ? 16.063 -19.498 23.959 1.00 72.75 206 GLY A O 1
ATOM 1631 N N . CYS A 1 207 ? 15.693 -17.973 22.369 1.00 71.25 207 CYS A N 1
ATOM 1632 C CA . CYS A 1 207 ? 15.245 -16.939 23.281 1.00 71.25 207 CYS A CA 1
ATOM 1633 C C . CYS A 1 207 ? 14.085 -16.134 22.695 1.00 71.25 207 CYS A C 1
ATOM 1635 O O . CYS A 1 207 ? 13.969 -15.936 21.484 1.00 71.25 207 CYS A O 1
ATOM 1637 N N . CYS A 1 208 ? 13.208 -15.686 23.584 1.00 78.44 208 CYS A N 1
ATOM 1638 C CA . CYS A 1 208 ? 12.143 -14.741 23.307 1.00 78.44 208 CYS A CA 1
ATOM 1639 C C . CYS A 1 208 ? 12.412 -13.477 24.122 1.00 78.44 208 CYS A C 1
ATOM 1641 O O . CYS A 1 208 ? 12.516 -13.539 25.346 1.00 78.44 208 CYS A O 1
ATOM 1643 N N . LEU A 1 209 ? 12.540 -12.349 23.434 1.00 77.12 209 LEU A N 1
ATOM 1644 C CA . LEU A 1 209 ? 12.540 -11.022 24.028 1.00 77.12 209 LEU A CA 1
ATOM 1645 C C . LEU A 1 209 ? 11.083 -10.610 24.238 1.00 77.12 209 LEU A C 1
ATOM 1647 O O . LEU A 1 209 ? 10.321 -10.555 23.274 1.00 77.12 209 LEU A O 1
ATOM 1651 N N . THR A 1 210 ? 10.698 -10.322 25.471 1.00 82.25 210 THR A N 1
ATOM 1652 C CA . THR A 1 210 ? 9.372 -9.853 25.870 1.00 82.25 210 THR A CA 1
ATOM 1653 C C . THR A 1 210 ? 9.471 -8.508 26.582 1.00 82.25 210 THR A C 1
ATOM 1655 O O . THR A 1 210 ? 10.530 -8.104 27.063 1.00 82.25 210 THR A O 1
ATOM 1658 N N . GLN A 1 211 ? 8.353 -7.800 26.652 1.00 82.19 211 GLN A N 1
ATOM 1659 C CA . GLN A 1 211 ? 8.213 -6.578 27.431 1.00 82.19 211 GLN A CA 1
ATOM 1660 C C . GLN A 1 211 ? 6.840 -6.561 28.098 1.00 82.19 211 GLN A C 1
ATOM 1662 O O . GLN A 1 211 ? 5.864 -7.039 27.517 1.00 82.19 211 GLN A O 1
ATOM 1667 N N . GLN A 1 212 ? 6.774 -6.076 29.336 1.00 81.50 212 GLN A N 1
ATOM 1668 C CA . GLN A 1 212 ? 5.532 -6.019 30.102 1.00 81.50 212 GLN A CA 1
ATOM 1669 C C . GLN A 1 212 ? 4.758 -4.743 29.747 1.00 81.50 212 GLN A C 1
ATOM 1671 O O . GLN A 1 212 ? 5.321 -3.653 29.827 1.00 81.50 212 GLN A O 1
ATOM 1676 N N . ASP A 1 213 ? 3.494 -4.874 29.341 1.00 71.38 213 ASP A N 1
ATOM 1677 C CA . ASP A 1 213 ? 2.618 -3.731 29.059 1.00 71.38 213 ASP A CA 1
ATOM 1678 C C . ASP A 1 213 ? 2.046 -3.101 30.349 1.00 71.38 213 ASP A C 1
ATOM 1680 O O . ASP A 1 213 ? 2.240 -3.605 31.459 1.00 71.38 213 ASP A O 1
ATOM 1684 N N . THR A 1 214 ? 1.321 -1.982 30.218 1.00 70.75 214 THR A N 1
ATOM 1685 C CA . THR A 1 214 ? 0.689 -1.274 31.351 1.00 70.75 214 THR A CA 1
ATOM 1686 C C . THR A 1 214 ? -0.395 -2.091 32.063 1.00 70.75 214 THR A C 1
ATOM 1688 O O . THR A 1 214 ? -0.849 -1.697 33.134 1.00 70.75 214 THR A O 1
ATOM 1691 N N . GLU A 1 215 ? -0.816 -3.219 31.485 1.00 73.19 215 GLU A N 1
ATOM 1692 C CA . GLU A 1 215 ? -1.767 -4.171 32.071 1.00 73.19 215 GLU A CA 1
ATOM 1693 C C . GLU A 1 215 ? -1.052 -5.345 32.764 1.00 73.19 215 GLU A C 1
ATOM 1695 O O . GLU A 1 215 ? -1.694 -6.253 33.294 1.00 73.19 215 GLU A O 1
ATOM 1700 N N . GLY A 1 216 ? 0.284 -5.331 32.796 1.00 71.69 216 GLY A N 1
ATOM 1701 C CA . GLY A 1 216 ? 1.097 -6.356 33.434 1.00 71.69 216 GLY A CA 1
ATOM 1702 C C . GLY A 1 216 ? 1.299 -7.614 32.584 1.00 71.69 216 GLY A C 1
ATOM 1703 O O . GLY A 1 216 ? 1.835 -8.599 33.098 1.00 71.69 216 GLY A O 1
ATOM 1704 N N . ILE A 1 217 ? 0.905 -7.605 31.308 1.00 74.69 217 ILE A N 1
ATOM 1705 C CA . ILE A 1 217 ? 0.990 -8.747 30.393 1.00 74.69 217 ILE A CA 1
ATOM 1706 C C . ILE A 1 217 ? 2.314 -8.691 29.624 1.00 74.69 217 ILE A C 1
ATOM 1708 O O . ILE A 1 217 ? 2.673 -7.675 29.034 1.00 74.69 217 ILE A O 1
ATOM 1712 N N . TYR A 1 218 ? 3.038 -9.812 29.580 1.00 72.88 218 TYR A N 1
ATOM 1713 C CA . TYR A 1 218 ? 4.264 -9.931 28.789 1.00 72.88 218 TYR A CA 1
ATOM 1714 C C . TYR A 1 218 ? 3.947 -10.141 27.311 1.00 72.88 218 TYR A C 1
ATOM 1716 O O . TYR A 1 21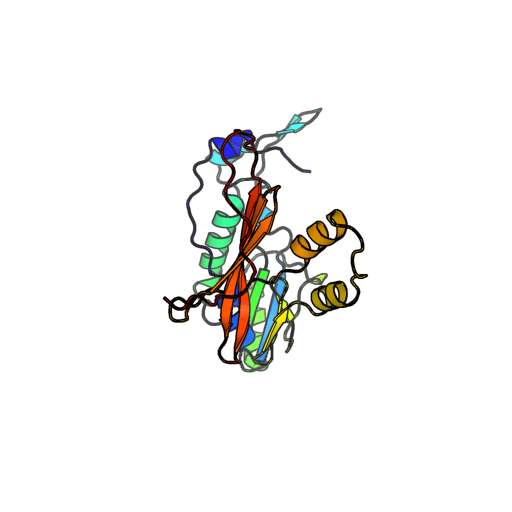8 ? 3.357 -11.151 26.920 1.00 72.88 218 TYR A O 1
ATOM 1724 N N . ARG A 1 219 ? 4.372 -9.193 26.478 1.00 74.00 219 ARG A N 1
ATOM 1725 C CA . ARG A 1 219 ? 4.216 -9.236 25.026 1.00 74.00 219 ARG A CA 1
ATOM 1726 C C . ARG A 1 219 ? 5.544 -9.589 24.353 1.00 74.00 219 ARG A C 1
ATOM 1728 O O . ARG A 1 219 ? 6.567 -9.022 24.728 1.00 74.00 219 ARG A O 1
ATOM 1735 N N . PRO A 1 220 ? 5.562 -10.504 23.370 1.00 72.19 220 PRO A N 1
ATOM 1736 C CA . PRO A 1 220 ? 6.778 -10.840 22.637 1.00 72.19 220 PRO A CA 1
ATOM 1737 C C . PRO A 1 220 ? 7.181 -9.697 21.696 1.00 72.19 220 PRO A C 1
ATOM 1739 O O . PRO A 1 220 ? 6.391 -9.280 20.856 1.00 72.19 220 PRO A O 1
ATOM 1742 N N . ILE A 1 221 ? 8.415 -9.218 21.834 1.00 75.19 221 ILE A N 1
ATOM 1743 C CA . ILE A 1 221 ? 9.046 -8.178 21.009 1.00 75.19 221 ILE A CA 1
ATOM 1744 C C . ILE A 1 221 ? 9.860 -8.809 19.877 1.00 75.19 221 ILE A C 1
ATOM 1746 O O . ILE A 1 221 ? 9.799 -8.362 18.735 1.00 75.19 221 ILE A O 1
ATOM 1750 N N . ALA A 1 222 ? 10.626 -9.863 20.176 1.00 63.03 222 ALA A N 1
ATOM 1751 C CA . ALA A 1 222 ? 11.454 -10.554 19.190 1.00 63.03 222 ALA A CA 1
ATOM 1752 C C . ALA A 1 222 ? 11.744 -12.003 19.605 1.00 63.03 222 ALA A C 1
ATOM 1754 O O . ALA A 1 222 ? 11.690 -12.353 20.782 1.00 63.03 222 ALA A O 1
ATOM 1755 N N . PHE A 1 223 ? 12.118 -12.843 18.642 1.00 73.94 223 PHE A N 1
ATOM 1756 C CA . PHE A 1 223 ? 12.615 -14.197 18.891 1.00 73.94 223 PHE A CA 1
ATOM 1757 C C . PHE A 1 223 ? 13.994 -14.359 18.252 1.00 73.94 223 PHE A C 1
ATOM 1759 O O . PHE A 1 223 ? 14.204 -13.920 17.121 1.00 73.94 223 PHE A O 1
ATOM 1766 N N . ALA A 1 224 ? 14.920 -15.029 18.934 1.00 63.50 224 ALA A N 1
ATOM 1767 C CA . ALA A 1 224 ? 16.191 -15.451 18.356 1.00 63.50 224 ALA A CA 1
ATOM 1768 C C . ALA A 1 224 ? 16.430 -16.939 18.633 1.00 63.50 224 ALA A C 1
ATOM 1770 O O . ALA A 1 224 ? 16.004 -17.477 19.651 1.00 63.50 224 ALA A O 1
ATOM 1771 N N . SER A 1 225 ? 17.098 -17.639 17.719 1.00 72.56 225 SER A N 1
ATOM 1772 C CA . SER A 1 225 ? 17.490 -19.033 17.946 1.00 72.56 225 SER A CA 1
ATOM 1773 C C . SER A 1 225 ? 18.792 -19.363 17.232 1.00 72.56 225 SER A C 1
ATOM 1775 O O . SER A 1 225 ? 19.067 -18.835 16.154 1.00 72.56 225 SER A O 1
ATOM 1777 N N . GLN A 1 226 ? 19.591 -20.241 17.833 1.00 64.44 226 GLN A N 1
ATOM 1778 C CA . GLN A 1 226 ? 20.871 -20.689 17.301 1.00 64.44 226 GLN A CA 1
ATOM 1779 C C . GLN A 1 226 ? 21.030 -22.200 17.509 1.00 64.44 226 GLN A C 1
ATOM 1781 O O . GLN A 1 226 ? 20.900 -22.707 18.623 1.00 64.44 226 GLN A O 1
ATOM 1786 N N . ASN A 1 227 ? 21.342 -22.931 16.436 1.00 55.03 227 ASN A N 1
ATOM 1787 C CA . ASN A 1 227 ? 21.684 -24.354 16.522 1.00 55.03 227 ASN A CA 1
ATOM 1788 C C . ASN A 1 227 ? 23.127 -24.521 17.017 1.00 55.03 227 ASN A C 1
ATOM 1790 O O . ASN A 1 227 ? 24.041 -23.886 16.486 1.00 55.03 227 ASN A O 1
ATOM 1794 N N . SER A 1 228 ? 23.359 -25.426 17.968 1.00 50.03 228 SER A N 1
ATOM 1795 C CA . SER A 1 228 ? 24.705 -25.759 18.443 1.00 50.03 228 SER A CA 1
ATOM 1796 C C . SER A 1 228 ? 25.358 -26.794 17.520 1.00 50.03 228 SER A C 1
ATOM 1798 O O . SER A 1 228 ? 25.559 -27.957 17.861 1.00 50.03 228 SER A O 1
ATOM 1800 N N . MET A 1 229 ? 25.736 -26.390 16.307 1.00 42.06 229 MET A N 1
ATOM 1801 C CA . MET A 1 229 ? 26.561 -27.250 15.455 1.00 42.06 229 MET A CA 1
ATOM 1802 C C . MET A 1 229 ? 28.035 -27.169 15.882 1.00 42.06 229 MET A C 1
ATOM 1804 O O . MET A 1 229 ? 28.864 -26.666 15.141 1.00 42.06 229 MET A O 1
ATOM 1808 N N . LEU A 1 230 ? 28.378 -27.646 17.087 1.00 38.97 230 LEU A N 1
ATOM 1809 C CA . LEU A 1 230 ? 29.772 -27.851 17.507 1.00 38.97 230 LEU A CA 1
ATOM 1810 C C . LEU A 1 230 ? 29.887 -28.988 18.532 1.00 38.97 230 LEU A C 1
ATOM 1812 O O . LEU A 1 230 ? 29.948 -28.806 19.745 1.00 38.97 230 LEU A O 1
ATOM 1816 N N . ARG A 1 231 ? 30.026 -30.201 17.995 1.00 39.69 231 ARG A N 1
ATOM 1817 C CA . ARG A 1 231 ? 30.697 -31.311 18.670 1.00 39.69 231 ARG A CA 1
ATOM 1818 C C . ARG A 1 231 ? 32.187 -30.960 18.782 1.00 39.69 231 ARG A C 1
ATOM 1820 O O . ARG A 1 231 ? 32.960 -31.271 17.882 1.00 39.69 231 ARG A O 1
ATOM 1827 N N . LYS A 1 232 ? 32.612 -30.359 19.895 1.00 33.91 232 LYS A N 1
ATOM 1828 C CA . LYS A 1 232 ? 33.990 -30.504 20.393 1.00 33.91 232 LYS A CA 1
ATOM 1829 C C . LYS A 1 232 ? 33.950 -31.040 21.822 1.00 33.91 232 LYS A C 1
ATOM 1831 O O . LYS A 1 232 ? 33.512 -30.380 22.753 1.00 33.91 232 LYS A O 1
ATOM 1836 N N . ARG A 1 233 ? 34.378 -32.303 21.928 1.00 37.56 233 ARG A N 1
ATOM 1837 C CA . ARG A 1 233 ? 34.767 -33.012 23.153 1.00 37.56 233 ARG A CA 1
ATOM 1838 C C . ARG A 1 233 ? 35.623 -32.097 24.034 1.00 37.56 233 ARG A C 1
ATOM 1840 O O . ARG A 1 233 ? 36.616 -31.601 23.522 1.00 37.56 233 ARG A O 1
ATOM 1847 N N . THR A 1 234 ? 35.271 -31.957 25.313 1.00 30.80 234 THR A N 1
ATOM 1848 C CA . THR A 1 234 ? 36.014 -32.453 26.497 1.00 30.80 234 THR A CA 1
ATOM 1849 C C . THR A 1 234 ? 35.501 -31.761 27.761 1.00 30.80 234 THR A C 1
ATOM 1851 O O . THR A 1 234 ? 35.419 -30.540 27.783 1.00 30.80 234 THR A O 1
ATOM 1854 N N . GLY A 1 235 ? 35.250 -32.534 28.823 1.00 28.86 235 GLY A N 1
ATOM 1855 C CA . GLY A 1 235 ? 35.205 -32.022 30.198 1.00 28.86 235 GLY A CA 1
ATOM 1856 C C . GLY A 1 235 ? 33.896 -32.278 30.936 1.00 28.86 235 GLY A C 1
ATOM 1857 O O . GLY A 1 235 ? 32.948 -31.514 30.818 1.00 28.86 235 GLY A O 1
ATOM 1858 N N . GLN A 1 236 ? 33.865 -33.349 31.731 1.00 32.69 236 GLN A N 1
ATOM 1859 C CA . GLN A 1 236 ? 32.911 -33.535 32.825 1.00 32.69 236 GLN A CA 1
ATOM 1860 C C . GLN A 1 236 ? 32.906 -32.321 33.768 1.00 32.69 236 GLN A C 1
ATOM 1862 O O . GLN A 1 236 ? 33.974 -31.930 34.228 1.00 32.69 236 GLN A O 1
ATOM 1867 N N . ALA A 1 237 ? 31.724 -31.841 34.168 1.00 28.70 237 ALA A N 1
ATOM 1868 C CA . ALA A 1 237 ? 31.469 -31.377 35.536 1.00 28.70 237 ALA A CA 1
ATOM 1869 C C . ALA A 1 237 ? 29.955 -31.299 35.832 1.00 28.70 237 ALA A C 1
ATOM 1871 O O . ALA A 1 237 ? 29.236 -30.468 35.295 1.00 28.70 237 ALA A O 1
ATOM 1872 N N . SER A 1 238 ? 29.514 -32.242 36.669 1.00 28.81 238 SER A N 1
ATOM 1873 C CA . SER A 1 238 ? 28.432 -32.186 37.670 1.00 28.81 238 SER A CA 1
ATOM 1874 C C . SER A 1 238 ? 27.097 -31.461 37.387 1.00 28.81 238 SER A C 1
ATOM 1876 O O . SER A 1 238 ? 26.966 -30.243 37.393 1.00 28.81 238 SER A O 1
ATOM 1878 N N . ARG A 1 239 ? 26.036 -32.284 37.388 1.00 38.88 239 ARG A N 1
ATOM 1879 C CA . ARG A 1 239 ? 24.648 -31.940 37.752 1.00 38.88 239 ARG A CA 1
ATOM 1880 C C . ARG A 1 239 ? 24.568 -30.962 38.942 1.00 38.88 239 ARG A C 1
ATOM 1882 O O . ARG A 1 239 ? 25.024 -31.314 40.031 1.00 38.88 239 ARG A O 1
ATOM 1889 N N . LYS A 1 240 ? 23.826 -29.855 38.800 1.00 31.05 240 LYS A N 1
ATOM 1890 C CA . LYS A 1 240 ? 23.106 -29.190 39.907 1.00 31.05 240 LYS A CA 1
ATOM 1891 C C . LYS A 1 240 ? 21.694 -28.759 39.469 1.00 31.05 240 LYS A C 1
ATOM 1893 O O . LYS A 1 240 ? 21.457 -28.487 38.301 1.00 31.05 240 LYS A O 1
ATOM 1898 N N . ARG A 1 241 ? 20.763 -28.848 40.427 1.00 29.23 241 ARG A N 1
ATOM 1899 C CA . ARG A 1 241 ? 19.286 -28.814 40.328 1.00 29.23 241 ARG A CA 1
ATOM 1900 C C . ARG A 1 241 ? 18.702 -27.428 39.967 1.00 29.23 241 ARG A C 1
ATOM 1902 O O . ARG A 1 241 ? 19.388 -26.436 40.186 1.00 29.23 241 ARG A O 1
ATOM 1909 N N . PRO A 1 242 ? 17.445 -27.364 39.473 1.00 31.05 242 PRO A N 1
ATOM 1910 C CA . PRO A 1 242 ? 16.791 -26.125 39.049 1.00 31.05 242 PRO A CA 1
ATOM 1911 C C . PRO A 1 242 ? 16.280 -25.306 40.241 1.00 31.05 242 PRO A C 1
ATOM 1913 O O . PRO A 1 242 ? 15.721 -25.864 41.185 1.00 31.05 242 PRO A O 1
ATOM 1916 N N . GLY A 1 243 ? 16.439 -23.984 40.159 1.00 40.81 243 GLY A N 1
ATOM 1917 C CA . GLY A 1 243 ? 15.850 -23.021 41.087 1.00 40.81 243 GLY A CA 1
ATOM 1918 C C . GLY A 1 243 ? 16.845 -21.973 41.571 1.00 40.81 243 GLY A C 1
ATOM 1919 O O . GLY A 1 243 ? 17.435 -22.145 42.630 1.00 40.81 243 GLY A O 1
ATOM 1920 N N . GLN A 1 244 ? 16.995 -20.884 40.815 1.00 28.52 244 GLN A N 1
ATOM 1921 C CA . GLN A 1 244 ? 17.347 -19.568 41.354 1.00 28.52 244 GLN A CA 1
ATOM 1922 C C . GLN A 1 244 ? 16.975 -18.481 40.337 1.00 28.52 244 GLN A C 1
ATOM 1924 O O . GLN A 1 244 ? 17.420 -18.507 39.192 1.00 28.52 244 GLN A O 1
ATOM 1929 N N . CYS A 1 245 ? 16.114 -17.557 40.770 1.00 31.70 245 CYS A N 1
ATOM 1930 C CA . CYS A 1 245 ? 15.875 -16.280 40.109 1.00 31.70 245 CYS A CA 1
ATOM 1931 C C . CYS A 1 245 ? 17.152 -15.438 40.184 1.00 31.70 245 CYS A C 1
ATOM 1933 O O . CYS A 1 245 ? 17.773 -15.379 41.245 1.00 31.70 245 CYS A O 1
ATOM 1935 N N . TYR A 1 246 ? 17.501 -14.750 39.100 1.00 32.94 246 TYR A N 1
ATOM 1936 C CA . TYR A 1 246 ? 18.536 -13.722 39.121 1.00 32.94 246 TYR A CA 1
ATOM 1937 C C . TYR A 1 246 ? 17.882 -12.360 38.893 1.00 32.94 246 TYR A C 1
ATOM 1939 O O . TYR A 1 246 ? 17.375 -12.078 37.813 1.00 32.94 246 TYR A O 1
ATOM 1947 N N . THR A 1 247 ? 17.869 -11.543 39.945 1.00 30.69 247 THR A N 1
ATOM 1948 C CA . THR A 1 247 ? 17.764 -10.083 39.870 1.00 30.69 247 THR A CA 1
ATOM 1949 C C . THR A 1 247 ? 19.167 -9.509 39.699 1.00 30.69 247 THR A C 1
ATOM 1951 O O . THR A 1 247 ? 20.059 -9.864 40.475 1.00 30.69 247 THR A O 1
ATOM 1954 N N . GLY A 1 248 ? 19.336 -8.620 38.726 1.00 29.86 248 GLY A N 1
ATOM 1955 C CA . GLY A 1 248 ? 20.528 -7.810 38.488 1.00 29.86 248 GLY A CA 1
ATOM 1956 C C . GLY A 1 248 ? 20.222 -6.772 37.428 1.00 29.86 248 GLY A C 1
ATOM 1957 O O . GLY A 1 248 ? 19.845 -7.209 36.321 1.00 29.86 248 GLY A O 1
#